Protein AF-A0A9E5NHU2-F1 (afdb_monomer)

Structure (mmCIF, N/CA/C/O backbone):
data_AF-A0A9E5NHU2-F1
#
_entry.id   AF-A0A9E5NHU2-F1
#
loop_
_atom_site.group_PDB
_atom_site.id
_atom_site.type_symbol
_atom_site.label_atom_id
_atom_site.label_alt_id
_atom_site.label_comp_id
_atom_site.label_asym_id
_atom_site.label_entity_id
_atom_site.label_seq_id
_atom_site.pdbx_PDB_ins_code
_atom_site.Cartn_x
_atom_site.Cartn_y
_atom_site.Cartn_z
_atom_site.occupancy
_atom_site.B_iso_or_equiv
_atom_site.auth_seq_id
_atom_site.auth_comp_id
_atom_site.auth_asym_id
_atom_site.auth_atom_id
_atom_site.pdbx_PDB_model_num
ATOM 1 N N . MET A 1 1 ? 4.341 -62.233 -25.786 1.00 51.06 1 MET A N 1
ATOM 2 C CA . MET A 1 1 ? 5.138 -60.987 -25.672 1.00 51.06 1 MET A CA 1
ATOM 3 C C . MET A 1 1 ? 4.245 -59.793 -25.986 1.00 51.06 1 MET A C 1
ATOM 5 O O . MET A 1 1 ? 3.373 -59.946 -26.827 1.00 51.06 1 MET A O 1
ATOM 9 N N . ARG A 1 2 ? 4.495 -58.642 -25.339 1.00 52.50 2 ARG A N 1
ATOM 10 C CA . ARG A 1 2 ? 3.767 -57.349 -25.404 1.00 52.50 2 ARG A CA 1
ATOM 11 C C . ARG A 1 2 ? 2.502 -57.239 -24.536 1.00 52.50 2 ARG A C 1
ATOM 13 O O . ARG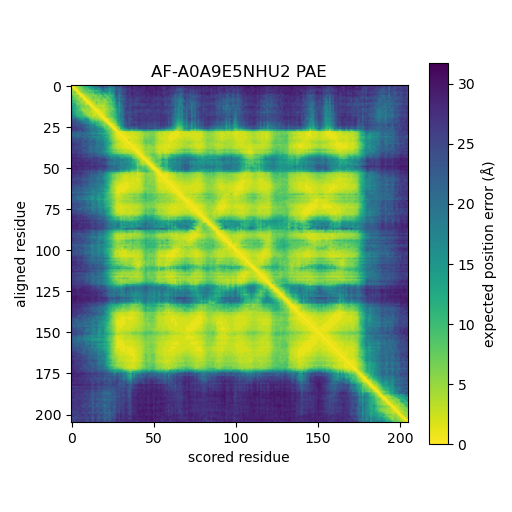 A 1 2 ? 1.388 -57.318 -25.035 1.00 52.50 2 ARG A O 1
ATOM 20 N N . ARG A 1 3 ? 2.673 -56.993 -23.228 1.00 54.38 3 ARG A N 1
ATOM 21 C CA . ARG A 1 3 ? 1.560 -56.588 -22.340 1.00 54.38 3 ARG A CA 1
ATOM 22 C C . ARG A 1 3 ? 1.915 -55.542 -21.269 1.00 54.38 3 ARG A C 1
ATOM 24 O O . ARG A 1 3 ? 1.219 -55.454 -20.270 1.00 54.38 3 ARG A O 1
ATOM 31 N N . ASN A 1 4 ? 2.954 -54.725 -21.483 1.00 53.88 4 ASN A N 1
ATOM 32 C CA . ASN A 1 4 ? 3.411 -53.736 -20.486 1.00 53.88 4 ASN A CA 1
ATOM 33 C C . ASN A 1 4 ? 3.460 -52.283 -21.009 1.00 53.88 4 ASN A C 1
ATOM 35 O O . ASN A 1 4 ? 4.135 -51.448 -20.419 1.00 53.88 4 ASN A O 1
ATOM 39 N N . TRP A 1 5 ? 2.766 -51.955 -22.104 1.00 56.38 5 TRP A N 1
ATOM 40 C CA . TRP A 1 5 ? 2.882 -50.631 -22.731 1.00 56.38 5 TRP A CA 1
ATOM 41 C C . TRP A 1 5 ? 2.148 -49.458 -22.031 1.00 56.38 5 TRP A C 1
ATOM 43 O O . TRP A 1 5 ? 2.678 -48.352 -22.086 1.00 56.38 5 TRP A O 1
ATOM 53 N N . PRO A 1 6 ? 1.019 -49.618 -21.304 1.00 55.47 6 PRO A N 1
ATOM 54 C CA . PRO A 1 6 ? 0.286 -48.443 -20.815 1.00 55.47 6 PRO A CA 1
ATOM 55 C C . PRO A 1 6 ? 0.886 -47.785 -19.559 1.00 55.47 6 PRO A C 1
ATOM 57 O O . PRO A 1 6 ? 0.470 -46.693 -19.192 1.00 55.47 6 PRO A O 1
ATOM 60 N N . ARG A 1 7 ? 1.875 -48.402 -18.893 1.00 53.31 7 ARG A N 1
ATOM 61 C CA . ARG A 1 7 ? 2.457 -47.846 -17.654 1.00 53.31 7 ARG A CA 1
ATOM 62 C C . ARG A 1 7 ? 3.484 -46.734 -17.891 1.00 53.31 7 ARG A C 1
ATOM 64 O O . ARG A 1 7 ? 3.650 -45.887 -17.025 1.00 53.31 7 ARG A O 1
ATOM 71 N N . GLY A 1 8 ? 4.137 -46.707 -19.055 1.00 53.03 8 GLY A N 1
ATOM 72 C CA . GLY A 1 8 ? 5.120 -45.664 -19.379 1.00 53.03 8 GLY A CA 1
ATOM 73 C C . GLY A 1 8 ? 4.492 -44.317 -19.748 1.00 53.03 8 GLY A C 1
ATOM 74 O O . GLY A 1 8 ? 5.118 -43.281 -19.563 1.00 53.03 8 GLY A O 1
ATOM 75 N N . LEU A 1 9 ? 3.247 -44.324 -20.233 1.00 54.62 9 LEU A N 1
ATOM 76 C CA . LEU A 1 9 ? 2.587 -43.124 -20.752 1.00 54.62 9 LEU A CA 1
ATOM 77 C C . LEU A 1 9 ? 2.005 -42.241 -19.634 1.00 54.62 9 LEU A C 1
ATOM 79 O O . LEU A 1 9 ? 2.010 -41.024 -19.755 1.00 54.62 9 LEU A O 1
ATOM 83 N N . LEU A 1 10 ? 1.590 -42.839 -18.511 1.00 54.06 10 LEU A N 1
ATOM 84 C CA . LEU A 1 10 ? 1.087 -42.098 -17.345 1.00 54.06 10 LEU A CA 1
ATOM 85 C C . LEU A 1 10 ? 2.203 -41.366 -16.578 1.00 54.06 10 LEU A C 1
ATOM 87 O O . LEU A 1 10 ? 1.994 -40.245 -16.128 1.00 54.06 10 LEU A O 1
ATOM 91 N N . LEU A 1 11 ? 3.404 -41.951 -16.490 1.00 55.88 11 LEU A N 1
ATOM 92 C CA . LEU A 1 11 ? 4.554 -41.314 -15.831 1.00 55.88 11 LEU A CA 1
ATOM 93 C C . LEU A 1 11 ? 5.072 -40.088 -16.603 1.00 55.88 11 LEU A C 1
ATOM 95 O O . LEU A 1 11 ? 5.480 -39.108 -15.986 1.00 55.88 11 LEU A O 1
ATOM 99 N N . GLY A 1 12 ? 5.011 -40.111 -17.940 1.00 56.38 12 GLY A N 1
ATOM 100 C CA . GLY A 1 12 ? 5.423 -38.972 -18.769 1.00 56.38 12 GLY A CA 1
ATOM 101 C C . GLY A 1 12 ? 4.505 -37.752 -18.631 1.00 56.38 12 GLY A C 1
ATOM 102 O O . GLY A 1 12 ? 4.987 -36.623 -18.611 1.00 56.38 12 GLY A O 1
ATOM 103 N N . VAL A 1 13 ? 3.194 -37.967 -18.477 1.00 57.81 13 VAL A N 1
ATOM 104 C CA . VAL A 1 13 ? 2.207 -36.878 -18.362 1.00 57.81 13 VAL A CA 1
ATOM 105 C C . VAL A 1 13 ? 2.268 -36.196 -16.991 1.00 57.81 13 VAL A C 1
ATOM 107 O O . VAL A 1 13 ? 2.196 -34.973 -16.928 1.00 57.81 13 VAL A O 1
ATOM 110 N N . SER A 1 14 ? 2.488 -36.936 -15.896 1.00 56.19 14 SER A N 1
ATOM 111 C CA . SER A 1 14 ? 2.660 -36.325 -14.565 1.00 56.19 14 SER A CA 1
ATOM 112 C C . SER A 1 14 ? 3.930 -35.479 -14.453 1.00 56.19 14 SER A C 1
ATOM 114 O O . SER A 1 14 ? 3.913 -34.444 -13.795 1.00 56.19 14 SER A O 1
ATOM 116 N N . MET A 1 15 ? 5.019 -35.876 -15.118 1.00 56.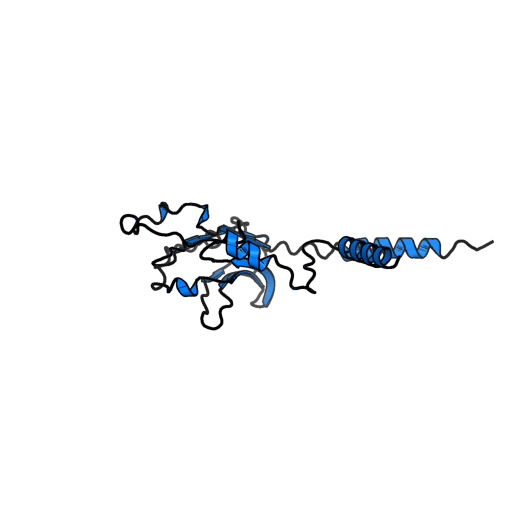28 15 MET A N 1
ATOM 117 C CA . MET A 1 15 ? 6.265 -35.105 -15.114 1.00 56.28 15 MET A CA 1
ATOM 118 C C . MET A 1 15 ? 6.172 -33.859 -16.008 1.00 56.28 15 MET A C 1
ATOM 120 O O . MET A 1 15 ? 6.667 -32.804 -15.626 1.00 56.28 15 MET A O 1
ATOM 124 N N . ALA A 1 16 ? 5.474 -33.944 -17.146 1.00 56.66 16 ALA A N 1
ATOM 125 C CA . ALA A 1 16 ? 5.183 -32.780 -17.982 1.00 56.66 16 ALA A CA 1
ATOM 126 C C . ALA A 1 16 ? 4.256 -31.775 -17.278 1.00 56.66 16 ALA A C 1
ATOM 128 O O . ALA A 1 16 ? 4.502 -30.583 -17.381 1.00 56.66 16 ALA A O 1
ATOM 129 N N . LEU A 1 17 ? 3.261 -32.239 -16.508 1.00 55.69 17 LEU A N 1
ATOM 130 C CA . LEU A 1 17 ? 2.380 -31.372 -15.714 1.00 55.69 17 LEU A CA 1
ATOM 131 C C . LEU A 1 17 ? 3.084 -30.730 -14.509 1.00 55.69 17 LEU A C 1
ATOM 133 O O . LEU A 1 17 ? 2.763 -29.600 -14.163 1.00 55.69 17 LEU A O 1
ATOM 137 N N . LEU A 1 18 ? 4.057 -31.407 -13.890 1.00 54.78 18 LEU A N 1
ATOM 138 C CA . LEU A 1 18 ? 4.911 -30.803 -12.856 1.00 54.78 18 LEU A CA 1
ATOM 139 C C . LEU A 1 18 ? 5.867 -29.754 -13.441 1.00 54.78 18 LEU A C 1
ATOM 141 O O . LEU A 1 18 ? 6.108 -28.733 -12.809 1.00 54.78 18 LEU A O 1
ATOM 145 N N . LEU A 1 19 ? 6.372 -29.978 -14.657 1.00 53.97 19 LEU A N 1
ATOM 146 C CA . LEU A 1 19 ? 7.229 -29.016 -15.353 1.00 53.97 19 LEU A CA 1
ATOM 147 C C . LEU A 1 19 ? 6.438 -27.840 -15.948 1.00 53.97 19 LEU A C 1
ATOM 149 O O . LEU A 1 19 ? 6.946 -26.728 -15.950 1.00 53.97 19 LEU A O 1
ATOM 153 N N . SER A 1 20 ? 5.200 -28.047 -16.408 1.00 52.16 20 SER A N 1
ATOM 154 C CA . SER A 1 20 ? 4.340 -26.970 -16.922 1.00 52.16 20 SER A CA 1
ATOM 155 C C . SER A 1 20 ? 3.564 -26.241 -15.821 1.00 52.16 20 SER A C 1
ATOM 157 O O . SER A 1 20 ? 3.204 -25.085 -15.998 1.00 52.16 20 SER A O 1
ATOM 159 N N . GLY A 1 21 ? 3.305 -26.897 -14.686 1.00 46.53 21 GLY A N 1
ATOM 160 C CA . GLY A 1 21 ? 2.674 -26.301 -13.503 1.00 46.53 21 GLY A CA 1
ATOM 161 C C . GLY A 1 21 ? 3.643 -25.530 -12.602 1.00 46.53 21 GLY A C 1
ATOM 162 O O . GLY A 1 21 ? 3.195 -24.825 -11.706 1.00 46.53 21 GLY A O 1
ATOM 163 N N . GLY A 1 22 ? 4.955 -25.643 -12.839 1.00 45.41 22 GLY A N 1
ATOM 164 C CA . GLY A 1 22 ? 5.995 -24.874 -12.148 1.00 45.41 22 GLY A CA 1
ATOM 165 C C . GLY A 1 22 ? 6.332 -23.525 -12.793 1.00 45.41 22 GLY A C 1
ATOM 166 O O . GLY A 1 22 ? 7.166 -22.806 -12.261 1.00 45.41 22 GLY A O 1
ATOM 167 N N . VAL A 1 23 ? 5.702 -23.169 -13.919 1.00 47.19 23 VAL A N 1
ATOM 168 C CA . VAL A 1 23 ? 5.960 -21.902 -14.642 1.00 47.19 23 VAL A CA 1
ATOM 169 C C . VAL A 1 23 ? 4.994 -20.783 -14.213 1.00 47.19 23 VAL A C 1
ATOM 171 O O . VAL A 1 23 ? 4.966 -19.720 -14.813 1.00 47.19 23 VAL A O 1
ATOM 174 N N . ALA A 1 24 ? 4.207 -20.992 -13.153 1.00 47.38 24 ALA A N 1
ATOM 175 C CA . ALA A 1 24 ? 3.360 -19.956 -12.552 1.00 47.38 24 ALA A CA 1
ATOM 176 C C . ALA A 1 24 ? 4.080 -19.137 -11.452 1.00 47.38 24 ALA A C 1
ATOM 178 O O . ALA A 1 24 ? 3.425 -18.426 -10.702 1.00 47.38 24 ALA A O 1
ATOM 179 N N . LEU A 1 25 ? 5.407 -19.260 -11.316 1.00 47.09 25 LEU A N 1
ATOM 180 C CA . LEU A 1 25 ? 6.202 -18.678 -10.223 1.00 47.09 25 LEU A CA 1
ATOM 181 C C . LEU A 1 25 ? 7.351 -17.809 -10.748 1.00 47.09 25 LEU A C 1
ATOM 183 O O . LEU A 1 25 ? 8.517 -18.114 -10.515 1.00 47.09 25 LEU A O 1
ATOM 187 N N . ALA A 1 26 ? 7.021 -16.758 -11.489 1.00 51.47 26 ALA A N 1
ATOM 188 C CA . ALA A 1 26 ? 7.941 -15.638 -11.696 1.00 51.47 26 ALA A CA 1
ATOM 189 C C . ALA A 1 26 ? 7.164 -14.340 -11.966 1.00 51.47 26 ALA A C 1
ATOM 191 O O . ALA A 1 26 ? 7.515 -13.570 -12.851 1.00 51.47 26 ALA A O 1
ATOM 192 N N . GLN A 1 27 ? 6.052 -14.123 -11.257 1.00 58.62 27 GLN A N 1
ATOM 193 C CA . GLN A 1 27 ? 5.690 -12.742 -10.953 1.00 58.62 27 GLN A CA 1
ATOM 194 C C . GLN A 1 27 ? 6.559 -12.388 -9.755 1.00 58.62 27 GLN A C 1
ATOM 196 O O . GLN A 1 27 ? 6.251 -12.784 -8.633 1.00 58.62 27 GLN A O 1
ATOM 201 N N . ASP A 1 28 ? 7.717 -11.793 -10.042 1.00 83.56 28 ASP A N 1
ATOM 202 C CA . ASP A 1 28 ? 8.589 -11.263 -8.998 1.00 83.56 28 ASP A CA 1
ATOM 203 C C . ASP A 1 28 ? 7.890 -10.091 -8.298 1.00 83.56 28 ASP A C 1
ATOM 205 O O . ASP A 1 28 ? 8.075 -9.930 -7.099 1.00 83.56 28 ASP A O 1
ATOM 209 N N . LEU A 1 29 ? 6.997 -9.379 -9.000 1.00 91.12 29 LEU A N 1
ATOM 210 C CA . LEU A 1 29 ? 6.225 -8.273 -8.450 1.00 91.12 29 LEU A CA 1
ATOM 211 C C . LEU A 1 29 ? 5.329 -8.714 -7.283 1.00 91.12 29 LEU A C 1
ATOM 213 O O . LEU A 1 29 ? 4.531 -9.648 -7.409 1.00 91.12 29 LEU A O 1
ATOM 217 N N . PHE A 1 30 ? 5.420 -8.008 -6.160 1.00 93.12 30 PHE A N 1
ATOM 218 C CA . PHE A 1 30 ? 4.588 -8.243 -4.986 1.00 93.12 30 PHE A CA 1
ATOM 219 C C . PHE A 1 30 ? 4.189 -6.944 -4.281 1.00 93.12 30 PHE A C 1
ATOM 221 O O . PHE A 1 30 ? 4.901 -5.946 -4.326 1.00 93.12 30 PHE A O 1
ATOM 228 N N . ALA A 1 31 ? 3.076 -7.024 -3.552 1.00 92.69 31 ALA A N 1
ATOM 229 C CA . ALA A 1 31 ? 2.650 -6.067 -2.540 1.00 92.69 31 ALA A CA 1
ATOM 230 C C . ALA A 1 31 ? 2.405 -6.824 -1.229 1.00 92.69 31 ALA A C 1
ATOM 232 O O . ALA A 1 31 ? 1.897 -7.952 -1.237 1.00 92.69 31 ALA A O 1
ATOM 233 N N . ARG A 1 32 ? 2.802 -6.243 -0.099 1.00 94.94 32 ARG A N 1
ATOM 234 C CA . ARG A 1 32 ? 2.608 -6.808 1.241 1.00 94.94 32 ARG A CA 1
ATOM 235 C C . ARG A 1 32 ? 2.251 -5.711 2.222 1.00 94.94 32 ARG A C 1
ATOM 237 O O . ARG A 1 32 ? 2.601 -4.560 2.015 1.00 94.94 32 ARG A O 1
ATOM 244 N N . VAL A 1 33 ? 1.604 -6.124 3.298 1.00 94.00 33 VAL A N 1
ATOM 245 C CA . VAL A 1 33 ? 1.321 -5.319 4.480 1.00 94.00 33 VAL A CA 1
ATOM 246 C C . VAL A 1 33 ? 1.748 -6.138 5.694 1.00 94.00 33 VAL A C 1
ATOM 248 O O . VAL A 1 33 ? 1.652 -7.372 5.676 1.00 94.00 33 VAL A O 1
ATOM 251 N N . ASP A 1 34 ? 2.282 -5.484 6.716 1.00 92.75 34 ASP A N 1
ATOM 252 C CA . ASP A 1 34 ? 2.767 -6.128 7.935 1.00 92.75 34 ASP A CA 1
ATOM 253 C C . ASP A 1 34 ? 1.634 -6.751 8.766 1.00 92.75 34 ASP A C 1
ATOM 255 O O . ASP A 1 34 ? 1.826 -7.807 9.380 1.00 92.75 34 ASP A O 1
ATOM 259 N N . GLN A 1 35 ? 0.444 -6.142 8.739 1.00 91.25 35 GLN A N 1
ATOM 260 C CA . GLN A 1 35 ? -0.733 -6.589 9.481 1.00 91.25 35 GLN A CA 1
ATOM 261 C C . GLN A 1 35 ? -2.009 -6.540 8.623 1.00 91.25 35 GLN A C 1
ATOM 263 O O . GLN A 1 35 ? -2.144 -5.704 7.736 1.00 91.25 35 GLN A O 1
ATOM 268 N N . PRO A 1 36 ? -2.976 -7.444 8.856 1.00 92.00 36 PRO A N 1
ATOM 269 C CA . PRO A 1 36 ? -4.205 -7.480 8.067 1.00 92.00 36 PRO A CA 1
ATOM 270 C C . PRO A 1 36 ? -5.229 -6.414 8.482 1.00 92.00 36 PRO A C 1
ATOM 272 O O . PRO A 1 36 ? -6.173 -6.173 7.735 1.00 92.00 36 PRO A O 1
ATOM 275 N N . CYS A 1 37 ? -5.084 -5.820 9.669 1.00 92.75 37 CYS A N 1
ATOM 276 C CA . CYS A 1 37 ? -6.002 -4.830 10.217 1.00 92.75 37 CYS A CA 1
ATOM 277 C C . CYS A 1 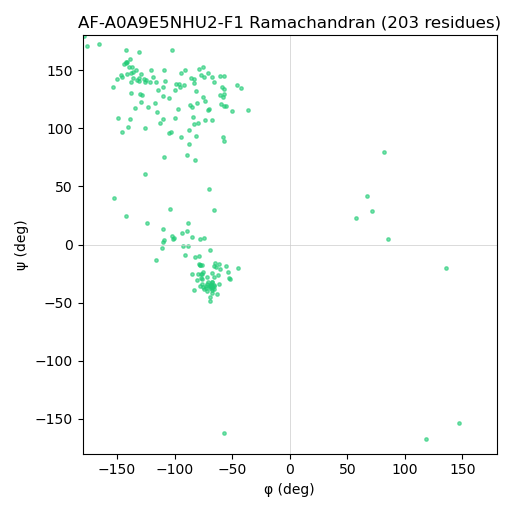37 ? -5.237 -3.791 11.034 1.00 92.75 37 CYS A C 1
ATOM 279 O O . CYS A 1 37 ? -4.288 -4.153 11.728 1.00 92.75 37 CYS A O 1
ATOM 281 N N . PHE A 1 38 ? -5.690 -2.542 10.969 1.00 90.94 38 PHE A N 1
ATOM 282 C CA . PHE A 1 38 ? -5.158 -1.416 11.720 1.00 90.94 38 PHE A CA 1
ATOM 283 C C . PHE A 1 38 ? -6.283 -0.647 12.398 1.00 90.94 38 PHE A C 1
ATOM 285 O O . PHE A 1 38 ? -7.351 -0.421 11.822 1.00 90.94 38 PHE A O 1
ATOM 292 N N . GLU A 1 39 ? -6.010 -0.218 13.620 1.00 90.31 39 GLU A N 1
ATOM 293 C CA . GLU A 1 39 ? -6.848 0.732 14.339 1.00 90.31 39 GLU A CA 1
ATOM 294 C C . GLU A 1 39 ? -6.342 2.143 14.043 1.00 90.31 39 GLU A C 1
ATOM 296 O O . GLU A 1 39 ? -5.155 2.353 13.773 1.00 90.31 39 GLU A O 1
ATOM 301 N N . CYS A 1 40 ? -7.232 3.131 14.063 1.00 83.69 40 CYS A N 1
ATOM 302 C CA . CYS A 1 40 ? -6.779 4.513 13.993 1.00 83.69 40 CYS A CA 1
ATOM 303 C C . CYS A 1 40 ? -6.096 4.894 15.315 1.00 83.69 40 CYS A C 1
ATOM 305 O O . CYS A 1 40 ? -6.474 4.430 16.392 1.00 83.69 40 CYS A O 1
ATOM 307 N N . TRP A 1 41 ? -5.094 5.771 15.257 1.00 84.06 41 TRP A N 1
ATOM 308 C CA . TRP A 1 41 ? -4.438 6.243 16.472 1.00 84.06 41 TRP A CA 1
ATOM 309 C C . TRP A 1 41 ? -5.178 7.443 17.076 1.00 84.06 41 TRP A C 1
ATOM 311 O O . TRP A 1 41 ? -5.295 8.505 16.450 1.00 84.06 41 TRP A O 1
ATOM 321 N N . GLU A 1 42 ? -5.658 7.306 18.314 1.00 82.31 42 GLU A N 1
ATOM 322 C CA . GLU A 1 42 ? -6.227 8.422 19.073 1.00 82.31 42 GLU A CA 1
ATOM 323 C C . GLU A 1 42 ? -5.119 9.371 19.551 1.00 82.31 42 GLU A C 1
ATOM 325 O O . GLU A 1 42 ? -4.352 9.088 20.474 1.00 82.31 42 GLU A O 1
ATOM 330 N N . VAL A 1 43 ? -5.043 10.546 18.927 1.00 74.25 43 VAL A N 1
ATOM 331 C CA . VAL A 1 43 ? -4.051 11.564 19.279 1.00 74.25 43 VAL A CA 1
ATOM 332 C C . VAL A 1 43 ? -4.556 12.403 20.444 1.00 74.25 43 VAL A C 1
ATOM 334 O O . VAL A 1 43 ? -5.531 13.147 20.306 1.00 74.25 43 VAL A O 1
ATOM 337 N N . GLU A 1 44 ? -3.845 12.391 21.575 1.00 71.38 44 GLU A N 1
ATOM 338 C CA . GLU A 1 44 ? -4.095 13.388 22.614 1.00 71.38 44 GLU A CA 1
ATOM 339 C C . GLU A 1 44 ? -3.915 14.804 22.025 1.00 71.38 44 GLU A C 1
ATOM 341 O O . GLU A 1 44 ? -2.898 15.094 21.391 1.00 71.38 44 GLU A O 1
ATOM 346 N N . PRO A 1 45 ? -4.833 15.757 22.272 1.00 64.31 45 PRO A N 1
ATOM 347 C CA . PRO A 1 45 ? -4.748 17.100 21.690 1.00 64.31 45 PRO A CA 1
ATOM 348 C C . PRO A 1 45 ? -3.414 17.827 21.940 1.00 64.31 45 PRO A C 1
ATOM 350 O O . PRO A 1 45 ? -3.047 18.731 21.190 1.00 64.31 45 PRO A O 1
ATOM 353 N N . ALA A 1 46 ? -2.683 17.442 22.992 1.00 59.31 46 ALA A N 1
ATOM 354 C CA . ALA A 1 46 ? -1.382 17.996 23.350 1.00 59.31 46 ALA A CA 1
ATOM 355 C C . ALA A 1 46 ? -0.202 17.466 22.504 1.00 59.31 46 ALA A C 1
ATOM 357 O O . ALA A 1 46 ? 0.850 18.105 22.499 1.00 59.31 46 ALA A O 1
ATOM 358 N N . THR A 1 47 ? -0.350 16.343 21.790 1.00 60.84 47 THR A N 1
ATOM 359 C CA . THR A 1 47 ? 0.713 15.687 20.998 1.00 60.84 47 THR A CA 1
ATOM 360 C C . THR A 1 47 ? 0.500 15.776 19.484 1.00 60.84 47 THR A C 1
ATOM 362 O O . THR A 1 47 ? 1.351 15.322 18.726 1.00 60.84 47 THR A O 1
ATOM 365 N N . ARG A 1 48 ? -0.565 16.452 19.026 1.00 57.41 48 ARG A N 1
ATOM 366 C CA . ARG A 1 48 ? -0.974 16.571 17.609 1.00 57.41 48 ARG A CA 1
ATOM 367 C C . ARG A 1 48 ? 0.097 17.112 16.648 1.00 57.41 48 ARG A C 1
ATOM 369 O O . ARG A 1 48 ? -0.007 16.911 15.447 1.00 57.41 48 ARG A O 1
ATOM 376 N N . SER A 1 49 ? 1.140 17.776 17.147 1.00 57.25 49 SER A N 1
ATOM 377 C CA . SER A 1 49 ? 2.257 18.271 16.328 1.00 57.25 49 SER A CA 1
ATOM 378 C C . SER A 1 49 ? 3.446 17.306 16.214 1.00 57.25 49 SER A C 1
ATOM 380 O O . SER A 1 49 ? 4.442 17.657 15.586 1.00 57.25 49 SER A O 1
ATOM 382 N N . ALA A 1 50 ? 3.403 16.140 16.861 1.00 58.75 50 ALA A N 1
ATOM 383 C CA . ALA A 1 50 ? 4.494 15.171 16.873 1.00 58.75 50 ALA A CA 1
ATOM 384 C C . ALA A 1 50 ? 4.116 13.930 16.053 1.00 58.75 50 ALA A C 1
ATOM 386 O O . ALA A 1 50 ? 3.837 12.879 16.617 1.00 58.75 50 ALA A O 1
ATOM 387 N N . ALA A 1 51 ? 4.148 14.048 14.721 1.00 54.69 51 ALA A N 1
ATOM 388 C CA . ALA A 1 51 ? 3.998 12.908 13.807 1.00 54.69 51 ALA A CA 1
ATOM 389 C C . ALA A 1 51 ? 4.968 11.752 14.143 1.00 54.69 51 ALA A C 1
ATOM 391 O O . ALA A 1 51 ? 4.628 10.587 14.013 1.00 54.69 51 ALA A O 1
ATOM 392 N N . ASN A 1 52 ? 6.137 12.069 14.711 1.00 59.62 52 ASN A N 1
ATOM 393 C CA . ASN A 1 52 ? 7.149 11.090 15.127 1.00 59.62 52 ASN A CA 1
ATOM 394 C C . ASN A 1 52 ? 6.803 10.298 16.409 1.00 59.62 52 ASN A C 1
ATOM 396 O O . ASN A 1 52 ? 7.679 9.626 16.948 1.00 59.62 52 ASN A O 1
ATOM 400 N N . ALA A 1 53 ? 5.605 10.458 16.981 1.00 69.19 53 ALA A N 1
ATOM 401 C CA . ALA A 1 53 ? 5.222 9.829 18.250 1.00 69.19 53 ALA A CA 1
ATOM 402 C C . ALA A 1 53 ? 4.189 8.701 18.100 1.00 69.19 53 ALA A C 1
ATOM 404 O O . ALA A 1 53 ? 3.733 8.171 19.113 1.00 69.19 53 ALA A O 1
ATOM 405 N N . VAL A 1 54 ? 3.813 8.362 16.868 1.00 76.75 54 VAL A N 1
ATOM 406 C CA . VAL A 1 54 ? 2.818 7.327 16.584 1.00 76.75 54 VAL A CA 1
ATOM 407 C C . VAL A 1 54 ? 3.473 5.967 16.812 1.00 76.75 54 VAL A C 1
ATOM 409 O O . VAL A 1 54 ? 4.552 5.736 16.268 1.00 76.75 54 VAL A O 1
ATOM 412 N N . PRO A 1 55 ? 2.891 5.077 17.630 1.00 84.69 55 PRO A N 1
ATOM 413 C CA . PRO A 1 55 ? 3.420 3.728 17.776 1.00 84.69 55 PRO A CA 1
ATOM 414 C C . PRO A 1 55 ? 3.290 2.937 16.467 1.00 84.69 55 PRO A C 1
ATOM 416 O O . PRO A 1 55 ? 2.248 3.003 15.819 1.00 84.69 55 PRO A O 1
ATOM 419 N N . ASP A 1 56 ? 4.313 2.147 16.132 1.00 84.81 56 ASP A N 1
ATOM 420 C CA . ASP A 1 56 ? 4.395 1.364 14.886 1.00 84.81 56 ASP A CA 1
ATOM 421 C C . ASP A 1 56 ? 3.160 0.473 14.634 1.00 84.81 56 ASP A C 1
ATOM 423 O O . ASP A 1 56 ? 2.794 0.221 13.495 1.00 84.81 56 ASP A O 1
ATOM 427 N N . GLU A 1 57 ? 2.472 0.018 15.687 1.00 85.12 57 GLU A N 1
ATOM 428 C CA . GLU A 1 57 ? 1.272 -0.828 15.580 1.00 85.12 57 GLU A CA 1
ATOM 429 C C . GLU A 1 57 ? 0.059 -0.136 14.924 1.00 85.12 57 GLU A C 1
ATOM 431 O O . GLU A 1 57 ? -0.830 -0.827 14.434 1.00 85.12 57 GLU A O 1
ATOM 436 N N . TYR A 1 58 ? 0.041 1.201 14.865 1.00 86.38 58 TYR A N 1
ATOM 437 C CA . TYR A 1 58 ? -1.008 1.993 14.199 1.00 86.38 58 TYR A CA 1
ATOM 438 C C . TYR A 1 58 ? -0.587 2.504 12.813 1.00 86.38 58 TYR A C 1
ATOM 440 O O . TYR A 1 58 ? -1.308 3.293 12.199 1.00 86.38 58 TYR A O 1
ATOM 448 N N . VAL A 1 59 ? 0.594 2.108 12.331 1.00 88.19 59 VAL A N 1
ATOM 449 C CA . VAL A 1 59 ? 1.160 2.563 11.059 1.00 88.19 59 VAL A CA 1
ATOM 450 C C . VAL A 1 59 ? 1.192 1.379 10.095 1.00 88.19 59 VAL A C 1
ATOM 452 O O . VAL A 1 59 ? 2.059 0.518 10.237 1.00 88.19 59 VAL A O 1
ATOM 455 N N . PRO A 1 60 ? 0.285 1.301 9.101 1.00 90.38 60 PRO A N 1
ATOM 456 C CA . PRO A 1 60 ? 0.415 0.314 8.043 1.00 90.38 60 PRO A CA 1
ATOM 457 C C . PRO A 1 60 ? 1.749 0.451 7.334 1.00 90.38 60 PRO A C 1
ATOM 459 O O . PRO A 1 60 ? 2.023 1.493 6.738 1.00 90.38 60 PRO A O 1
ATOM 462 N N . HIS A 1 61 ? 2.546 -0.614 7.381 1.00 92.38 61 HIS A N 1
ATOM 463 C CA . HIS A 1 61 ? 3.821 -0.694 6.691 1.00 92.38 61 HIS A CA 1
ATOM 464 C C . HIS A 1 61 ? 3.648 -1.567 5.448 1.00 92.38 61 HIS A C 1
ATOM 466 O O . HIS A 1 61 ? 3.661 -2.804 5.502 1.00 92.38 61 HIS A O 1
ATOM 472 N N . LEU A 1 62 ? 3.444 -0.908 4.311 1.00 92.94 62 LEU A N 1
ATOM 473 C CA . LEU A 1 62 ? 3.357 -1.558 3.015 1.00 92.94 62 LEU A CA 1
ATOM 474 C C . LEU A 1 62 ? 4.750 -1.794 2.453 1.00 92.94 62 LEU A C 1
ATOM 476 O O . LEU A 1 62 ? 5.642 -0.965 2.589 1.00 92.94 62 LEU A O 1
ATOM 480 N N . THR A 1 63 ? 4.932 -2.926 1.786 1.00 94.44 63 THR A N 1
ATOM 481 C CA . T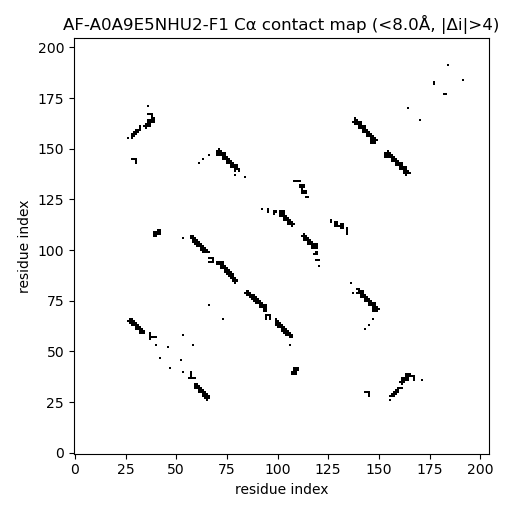HR A 1 63 ? 6.167 -3.246 1.075 1.00 94.44 63 THR A CA 1
ATOM 482 C C . THR A 1 63 ? 5.835 -3.668 -0.345 1.00 94.44 63 THR A C 1
ATOM 484 O O . THR A 1 63 ? 5.126 -4.662 -0.548 1.00 94.44 63 THR A O 1
ATOM 487 N N . TYR A 1 64 ? 6.401 -2.958 -1.314 1.00 93.00 64 TYR A N 1
ATOM 488 C CA . TYR A 1 64 ? 6.346 -3.307 -2.729 1.00 93.00 64 TYR A CA 1
ATOM 489 C C . TYR A 1 64 ? 7.722 -3.774 -3.190 1.00 93.00 64 TYR A C 1
ATOM 491 O O . TYR A 1 64 ? 8.747 -3.363 -2.647 1.00 93.00 64 TYR A O 1
ATOM 499 N N . GLY A 1 65 ? 7.769 -4.658 -4.178 1.00 93.25 65 GLY A N 1
ATOM 500 C CA . GLY A 1 65 ? 9.054 -5.110 -4.695 1.00 93.25 65 GLY A CA 1
ATOM 501 C C . GLY A 1 65 ? 8.946 -6.089 -5.840 1.00 93.25 65 GLY A C 1
ATOM 502 O O . GLY A 1 65 ? 7.850 -6.481 -6.242 1.00 93.25 65 GLY A O 1
ATOM 503 N N . GLY A 1 66 ? 10.112 -6.495 -6.333 1.00 91.38 66 GLY A N 1
ATOM 504 C CA . GLY A 1 66 ? 10.284 -7.455 -7.414 1.00 91.38 66 GLY A CA 1
ATOM 505 C C . GLY A 1 66 ? 9.881 -6.926 -8.787 1.00 91.38 66 GLY A C 1
ATOM 506 O O . GLY A 1 66 ? 9.477 -7.705 -9.653 1.00 91.38 66 GLY A O 1
ATOM 507 N N . TRP A 1 67 ? 9.989 -5.613 -8.993 1.00 88.88 67 TRP A N 1
ATOM 508 C CA . TRP A 1 67 ? 9.851 -5.032 -10.322 1.00 88.88 67 TRP A CA 1
ATOM 509 C C . TRP A 1 67 ? 11.100 -5.273 -11.173 1.00 88.88 67 TRP A C 1
ATOM 511 O O . TRP A 1 67 ? 12.230 -5.424 -10.698 1.00 88.88 67 TRP A O 1
ATOM 521 N N . ARG A 1 68 ? 10.908 -5.308 -12.485 1.00 87.50 68 ARG A N 1
ATOM 522 C CA . ARG A 1 68 ? 11.967 -5.538 -13.459 1.00 87.50 68 ARG A CA 1
ATOM 523 C C . ARG A 1 68 ? 12.721 -4.243 -13.720 1.00 87.50 68 ARG A C 1
ATOM 525 O O . ARG A 1 68 ? 12.135 -3.221 -14.039 1.00 87.50 68 ARG A O 1
ATOM 532 N N . GLY A 1 69 ? 14.049 -4.290 -13.681 1.00 85.81 69 GLY A N 1
ATOM 533 C CA . GLY A 1 69 ? 14.878 -3.112 -13.968 1.00 85.81 69 GLY A CA 1
ATOM 534 C C . GLY A 1 69 ? 14.867 -2.635 -15.426 1.00 85.81 69 GLY A C 1
ATOM 535 O O . GLY A 1 69 ? 15.518 -1.640 -15.732 1.00 85.81 69 GLY A O 1
ATOM 536 N N . ASP A 1 70 ? 14.203 -3.361 -16.330 1.00 90.06 70 ASP A N 1
ATOM 537 C CA . ASP A 1 70 ? 14.009 -2.984 -17.732 1.00 90.06 70 ASP A CA 1
ATOM 538 C C . ASP A 1 70 ? 12.624 -2.385 -18.016 1.00 90.06 70 ASP A C 1
ATOM 540 O O . ASP A 1 70 ? 12.319 -2.140 -19.182 1.00 90.06 70 ASP A O 1
ATOM 544 N N . ILE A 1 71 ? 11.803 -2.155 -16.984 1.00 91.06 71 ILE A N 1
ATOM 545 C CA . ILE A 1 71 ? 10.501 -1.504 -17.128 1.00 91.06 71 ILE A CA 1
ATOM 546 C C . ILE A 1 71 ? 10.646 0.015 -17.297 1.00 91.06 71 ILE A C 1
ATOM 548 O O . ILE A 1 71 ? 11.547 0.624 -16.718 1.00 91.06 71 ILE A O 1
ATOM 552 N N . ASP A 1 72 ? 9.753 0.625 -18.082 1.00 90.75 72 ASP A N 1
ATOM 553 C CA . ASP A 1 72 ? 9.721 2.079 -18.267 1.00 90.75 72 ASP A CA 1
ATOM 554 C C . ASP A 1 72 ? 9.273 2.796 -16.984 1.00 90.75 72 ASP A C 1
ATOM 556 O O . ASP A 1 72 ? 9.872 3.799 -16.590 1.00 90.75 72 ASP A O 1
ATOM 560 N N . GLU A 1 73 ? 8.218 2.290 -16.341 1.00 92.88 73 GLU A N 1
ATOM 561 C CA . GLU A 1 73 ? 7.561 2.946 -15.212 1.00 92.88 73 GLU A CA 1
ATOM 562 C C . GLU A 1 73 ? 6.948 1.917 -14.249 1.00 92.88 73 GLU A C 1
ATOM 564 O O . GLU A 1 73 ? 6.418 0.880 -14.657 1.00 92.88 73 GLU A O 1
ATOM 569 N N . VAL A 1 74 ? 7.027 2.211 -12.954 1.00 91.75 74 VAL A N 1
ATOM 570 C CA . VAL A 1 74 ? 6.313 1.519 -11.881 1.00 91.75 74 VAL A CA 1
ATOM 571 C C . VAL A 1 74 ? 5.345 2.523 -11.283 1.00 91.75 74 VAL A C 1
ATOM 573 O O . VAL A 1 74 ? 5.720 3.664 -11.018 1.00 91.75 74 VAL A O 1
ATOM 576 N N . CYS A 1 75 ? 4.102 2.101 -11.095 1.00 91.25 75 CYS A N 1
ATOM 577 C CA . CYS A 1 75 ? 3.118 2.874 -10.360 1.00 91.25 75 CYS A CA 1
ATOM 578 C C . CYS A 1 75 ? 2.660 2.093 -9.147 1.00 91.25 75 CYS A C 1
ATOM 580 O O . CYS A 1 75 ? 2.437 0.885 -9.231 1.00 91.25 75 CYS A O 1
ATOM 582 N N . GLU A 1 76 ? 2.402 2.803 -8.070 1.00 90.62 76 GLU A N 1
ATOM 583 C CA . GLU A 1 76 ? 1.783 2.253 -6.879 1.00 90.62 76 GLU A CA 1
ATOM 584 C C . GLU A 1 76 ? 0.632 3.130 -6.431 1.00 90.62 76 GLU A C 1
ATOM 586 O O . GLU A 1 76 ? 0.433 4.261 -6.892 1.00 90.62 76 GLU A O 1
ATOM 591 N N . GLY A 1 77 ? -0.171 2.568 -5.546 1.00 88.31 77 GLY A N 1
ATOM 592 C CA . GLY A 1 77 ? -1.235 3.325 -4.952 1.00 88.31 77 GLY A CA 1
ATOM 593 C C . GLY A 1 77 ? -1.995 2.568 -3.898 1.00 88.31 77 GLY A C 1
ATOM 594 O O . GLY A 1 77 ? -1.837 1.365 -3.692 1.00 88.31 77 GLY A O 1
ATOM 595 N N . VAL A 1 78 ? -2.849 3.321 -3.224 1.00 87.19 78 VAL A N 1
ATOM 596 C CA . VAL A 1 78 ? -3.718 2.816 -2.173 1.00 87.19 78 VAL A CA 1
ATOM 597 C C . VAL A 1 78 ? -5.090 3.439 -2.348 1.00 87.19 78 VAL A C 1
ATOM 599 O O . VAL A 1 78 ? -5.204 4.658 -2.497 1.00 87.19 78 VAL A O 1
ATOM 602 N N . HIS A 1 79 ? -6.124 2.601 -2.339 1.00 86.06 79 HIS A N 1
ATOM 603 C CA . HIS A 1 79 ? -7.507 3.044 -2.434 1.00 86.06 79 HIS A CA 1
ATOM 604 C C . HIS A 1 79 ? -8.436 2.266 -1.502 1.00 86.06 79 HIS A C 1
ATOM 606 O O . HIS A 1 79 ? -8.215 1.095 -1.194 1.00 86.06 79 HIS A O 1
ATOM 612 N N . SER A 1 80 ? -9.527 2.911 -1.092 1.00 82.00 80 SER A N 1
ATOM 613 C CA . SER A 1 80 ? -10.674 2.224 -0.499 1.00 82.00 80 SER A CA 1
ATOM 614 C C . SER A 1 80 ? -11.674 1.877 -1.612 1.00 82.00 80 SER A C 1
ATOM 616 O O . SER A 1 80 ? -11.912 2.703 -2.492 1.00 82.00 80 SER A O 1
ATOM 618 N N . PRO A 1 81 ? -12.280 0.677 -1.637 1.00 66.12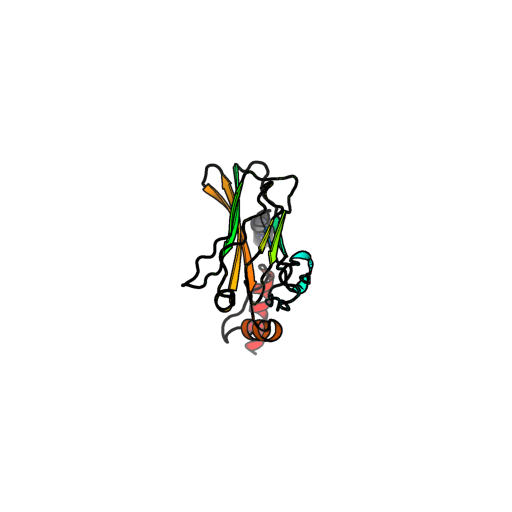 81 PRO A N 1
ATOM 619 C CA . PRO A 1 81 ? -13.349 0.338 -2.568 1.00 66.12 81 PRO A CA 1
ATOM 620 C C . PRO A 1 81 ? -14.709 0.924 -2.140 1.00 66.12 81 PRO A C 1
ATOM 622 O O . PRO A 1 81 ? -15.727 0.618 -2.767 1.00 66.12 81 PRO A O 1
ATOM 625 N N . ALA A 1 82 ? -14.763 1.728 -1.068 1.00 68.69 82 ALA A N 1
ATOM 626 C CA . ALA A 1 82 ? -15.992 2.360 -0.612 1.00 68.69 82 ALA A CA 1
ATOM 627 C C . ALA A 1 82 ? -16.603 3.229 -1.738 1.00 68.69 82 ALA A C 1
ATOM 629 O O . ALA A 1 82 ? -15.932 4.102 -2.286 1.00 68.69 82 ALA A O 1
ATOM 630 N N . PRO A 1 83 ? -17.888 3.030 -2.093 1.00 58.03 83 PRO A N 1
ATOM 631 C CA . PRO A 1 83 ? -18.500 3.602 -3.300 1.00 58.03 83 PRO A CA 1
ATOM 632 C C . PRO A 1 83 ? -18.595 5.135 -3.306 1.00 58.03 83 PRO A C 1
ATOM 634 O O . PRO A 1 83 ? -18.795 5.727 -4.364 1.00 58.03 83 PRO A O 1
ATOM 637 N N . ASP A 1 84 ? -18.442 5.767 -2.143 1.00 60.22 84 ASP A N 1
ATOM 638 C CA . ASP A 1 84 ? -18.492 7.220 -1.976 1.00 60.22 84 ASP A CA 1
ATOM 639 C C . ASP A 1 84 ? -17.094 7.849 -1.828 1.00 60.22 84 ASP A C 1
ATOM 641 O O . ASP A 1 84 ? -16.987 9.040 -1.512 1.00 60.22 84 ASP A O 1
ATOM 645 N N . TYR A 1 85 ? -16.022 7.065 -2.015 1.00 57.00 85 TYR A N 1
ATOM 646 C CA . TYR A 1 85 ? -14.671 7.492 -1.673 1.00 57.00 85 TYR A CA 1
ATOM 647 C C . TYR A 1 85 ? -13.597 6.944 -2.623 1.00 57.00 85 TYR A C 1
ATOM 649 O O . TYR A 1 85 ? -13.077 5.848 -2.458 1.00 57.00 85 TYR A O 1
ATOM 657 N N . GLU A 1 86 ? -13.217 7.758 -3.606 1.00 56.56 86 GLU A N 1
ATOM 658 C CA . GLU A 1 86 ? -11.989 7.576 -4.384 1.00 56.56 86 GLU A CA 1
ATOM 659 C C . GLU A 1 86 ? -10.848 8.315 -3.671 1.00 56.56 86 GLU A C 1
ATOM 661 O O . GLU A 1 86 ? -10.474 9.425 -4.053 1.00 56.56 86 GLU A O 1
ATOM 666 N N . TYR A 1 87 ? -10.321 7.740 -2.589 1.00 58.22 87 TYR A N 1
ATOM 667 C CA . TYR A 1 87 ? -8.984 8.134 -2.156 1.00 58.22 87 TYR A CA 1
ATOM 668 C C . TYR A 1 87 ? -7.979 7.392 -3.020 1.00 58.22 87 TYR A C 1
ATOM 670 O O . TYR A 1 87 ? -7.994 6.166 -3.067 1.00 58.22 87 TYR A O 1
ATOM 678 N N . TRP A 1 88 ? -7.139 8.156 -3.706 1.00 63.47 88 TRP A N 1
ATOM 679 C CA . TRP A 1 88 ? -6.049 7.643 -4.513 1.00 63.47 88 TRP A CA 1
ATOM 680 C C . TRP A 1 88 ? -4.784 8.330 -4.038 1.00 63.47 88 TRP A C 1
ATOM 682 O O . TRP A 1 88 ? -4.512 9.472 -4.411 1.00 63.47 88 TRP A O 1
ATOM 692 N N . HIS A 1 89 ? -4.012 7.632 -3.215 1.00 71.06 89 HIS A N 1
ATOM 693 C CA . HIS A 1 89 ? -2.578 7.816 -3.332 1.00 71.06 89 HIS A CA 1
ATOM 694 C C . HIS A 1 89 ? -2.170 7.093 -4.615 1.00 71.06 89 HIS A C 1
ATOM 696 O O . HIS A 1 89 ? -2.532 5.930 -4.800 1.00 71.06 89 HIS A O 1
ATOM 702 N N . HIS A 1 90 ? -1.542 7.814 -5.534 1.00 82.44 90 HIS A N 1
ATOM 703 C CA . HIS A 1 90 ? -1.112 7.283 -6.815 1.00 82.44 90 HIS A CA 1
ATOM 704 C C . HIS A 1 90 ? 0.141 8.024 -7.242 1.00 82.44 90 HIS A C 1
ATOM 706 O O . HIS A 1 90 ? 0.057 9.194 -7.620 1.00 82.44 90 HIS A O 1
ATOM 712 N N . ASP A 1 91 ? 1.262 7.323 -7.200 1.00 85.31 91 ASP A N 1
ATOM 713 C CA . ASP A 1 91 ? 2.537 7.830 -7.671 1.00 85.31 91 ASP A CA 1
ATOM 714 C C . ASP A 1 91 ? 3.104 6.864 -8.711 1.00 85.31 91 ASP A C 1
ATOM 716 O O . ASP A 1 91 ? 2.934 5.644 -8.635 1.00 85.31 91 ASP A O 1
ATOM 720 N N . CYS A 1 92 ? 3.712 7.444 -9.741 1.00 88.69 92 CYS A N 1
ATOM 721 C CA . CYS A 1 92 ? 4.368 6.718 -10.814 1.00 88.69 92 CYS A CA 1
ATOM 722 C C . CYS A 1 92 ? 5.739 7.326 -11.071 1.00 88.69 92 CYS A C 1
ATOM 724 O O . CYS A 1 92 ? 5.911 8.550 -11.075 1.00 88.69 92 CYS A O 1
ATOM 726 N N . GLY A 1 93 ? 6.706 6.469 -11.356 1.00 89.38 93 GLY A N 1
ATOM 727 C CA . GLY A 1 93 ? 8.052 6.889 -11.691 1.00 89.38 93 GLY A CA 1
ATOM 728 C C . GLY A 1 93 ? 8.868 5.761 -12.304 1.00 89.38 93 GLY A C 1
ATOM 729 O O . GLY A 1 93 ? 8.420 4.615 -12.365 1.00 89.38 93 GLY A O 1
ATOM 730 N N . PRO A 1 94 ? 10.082 6.064 -12.789 1.00 88.12 94 PRO A N 1
ATOM 731 C CA . PRO A 1 94 ? 10.995 5.020 -13.227 1.00 88.12 94 PRO A CA 1
ATOM 732 C C . PRO A 1 94 ? 11.320 4.076 -12.053 1.00 88.12 94 PRO A C 1
ATOM 734 O O . PRO A 1 94 ? 11.440 4.549 -10.921 1.00 88.12 94 PRO A O 1
ATOM 737 N N . PRO A 1 95 ? 11.509 2.768 -12.303 1.00 83.31 95 PRO A N 1
ATOM 738 C CA . PRO A 1 95 ? 11.843 1.801 -11.259 1.00 83.31 95 PRO A CA 1
ATOM 739 C C . PRO A 1 95 ? 13.162 2.168 -10.568 1.00 83.31 95 PRO A C 1
ATOM 741 O O . PRO A 1 95 ? 14.225 2.176 -11.200 1.00 83.31 95 PRO A O 1
ATOM 744 N N . ASP A 1 96 ? 13.132 2.385 -9.256 1.00 84.56 96 ASP A N 1
ATOM 745 C CA . ASP A 1 96 ? 14.358 2.468 -8.469 1.00 84.56 96 ASP A CA 1
ATOM 746 C C . ASP A 1 96 ? 14.781 1.072 -8.003 1.00 84.56 96 ASP A C 1
ATOM 748 O O . ASP A 1 96 ? 14.465 0.607 -6.911 1.00 84.56 96 ASP A O 1
ATOM 752 N N . VAL A 1 97 ? 15.532 0.373 -8.854 1.00 81.62 97 VAL A N 1
ATOM 753 C CA . VAL A 1 97 ? 16.064 -0.964 -8.535 1.00 81.62 97 VAL A CA 1
ATOM 754 C C . VAL A 1 97 ? 17.013 -0.983 -7.331 1.00 81.62 97 VAL A C 1
ATOM 756 O O . VAL A 1 97 ? 17.314 -2.062 -6.823 1.00 81.62 97 VAL A O 1
ATOM 759 N N . ALA A 1 98 ? 17.541 0.165 -6.890 1.00 83.56 98 ALA A N 1
ATOM 760 C CA . ALA A 1 98 ? 18.362 0.224 -5.682 1.00 83.56 98 ALA A CA 1
ATOM 761 C C . ALA A 1 98 ? 17.507 0.173 -4.407 1.00 83.56 98 ALA A C 1
ATOM 763 O O . ALA A 1 98 ? 17.995 -0.300 -3.379 1.00 83.56 98 ALA A O 1
ATOM 764 N N . ASN A 1 99 ? 16.250 0.606 -4.507 1.00 80.81 99 ASN A N 1
ATOM 765 C CA . ASN A 1 99 ? 15.252 0.607 -3.447 1.00 80.81 99 ASN A CA 1
ATOM 766 C C . ASN A 1 99 ? 14.219 -0.521 -3.625 1.00 80.81 99 ASN A C 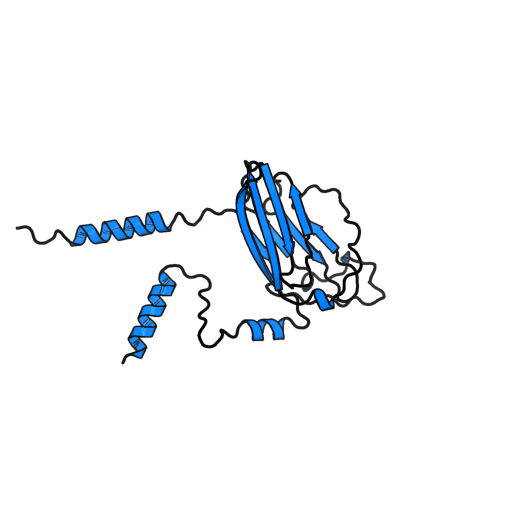1
ATOM 768 O O . ASN A 1 99 ? 13.085 -0.368 -3.205 1.00 80.81 99 ASN A O 1
ATOM 772 N N . ASP A 1 100 ? 14.590 -1.663 -4.222 1.00 84.56 100 ASP A N 1
ATOM 773 C CA . ASP A 1 100 ? 13.751 -2.874 -4.266 1.00 84.56 100 ASP A CA 1
ATOM 774 C C . ASP A 1 100 ? 14.154 -3.865 -3.143 1.00 84.56 100 ASP A C 1
ATOM 776 O O . ASP A 1 100 ? 15.284 -4.381 -3.159 1.00 84.56 100 ASP A O 1
ATOM 780 N N . PRO A 1 101 ? 13.277 -4.177 -2.166 1.00 90.50 101 PRO A N 1
ATOM 781 C CA . PRO A 1 101 ? 11.917 -3.661 -2.012 1.00 90.50 101 PRO A CA 1
ATOM 782 C C . PRO A 1 101 ? 11.870 -2.258 -1.404 1.00 90.50 101 PRO A C 1
ATOM 784 O O . PRO A 1 101 ? 12.708 -1.915 -0.565 1.00 90.50 101 PRO A O 1
ATOM 787 N N . CYS A 1 102 ? 10.837 -1.504 -1.770 1.00 8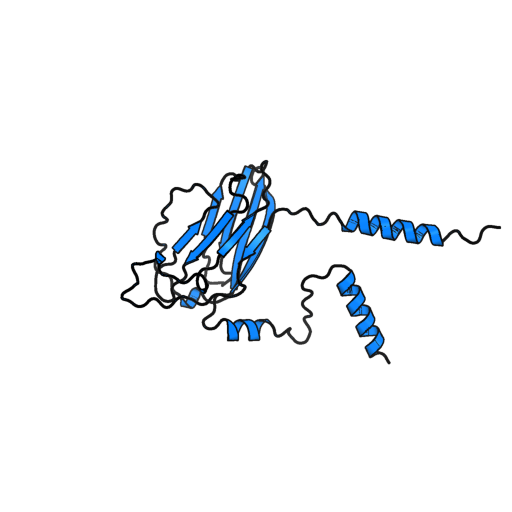9.44 102 CYS A N 1
ATOM 788 C CA . CYS A 1 102 ? 10.528 -0.205 -1.186 1.00 89.44 102 CYS A CA 1
ATOM 789 C C . CYS A 1 102 ? 9.375 -0.336 -0.192 1.00 89.44 102 CYS A C 1
ATOM 791 O O . CYS A 1 102 ? 8.702 -1.374 -0.127 1.00 89.44 102 CYS A O 1
ATOM 793 N N . TRP A 1 103 ? 9.159 0.702 0.610 1.00 90.31 103 TRP A N 1
ATOM 794 C CA . TRP A 1 103 ? 8.113 0.715 1.619 1.00 90.31 103 TRP A CA 1
ATOM 795 C C . TRP A 1 103 ? 7.311 2.010 1.597 1.00 90.31 103 TRP A C 1
ATOM 797 O O . TRP A 1 103 ? 7.846 3.075 1.299 1.00 90.31 103 TRP A O 1
ATOM 807 N N . VAL A 1 104 ? 6.040 1.889 1.987 1.00 87.88 104 VAL A N 1
ATOM 808 C CA . VAL A 1 104 ? 5.131 3.014 2.212 1.00 87.88 104 VAL A CA 1
ATOM 809 C C . VAL A 1 104 ? 4.499 2.872 3.587 1.00 87.88 104 VAL A C 1
ATOM 811 O O . VAL A 1 104 ? 3.939 1.826 3.915 1.00 87.88 104 VAL A O 1
ATOM 814 N N . GLU A 1 105 ? 4.570 3.926 4.388 1.00 87.31 105 GLU A N 1
ATOM 815 C CA . GLU A 1 105 ? 3.955 4.007 5.709 1.00 87.31 105 GLU A CA 1
ATOM 816 C C . GLU A 1 105 ? 2.791 4.990 5.711 1.00 87.31 105 GLU A C 1
ATOM 818 O O . GLU A 1 105 ? 2.910 6.107 5.205 1.00 87.31 105 GLU A O 1
ATOM 823 N N . PHE A 1 106 ? 1.677 4.591 6.326 1.00 81.12 106 PHE A N 1
ATOM 824 C CA . PHE A 1 106 ? 0.484 5.426 6.469 1.00 81.12 106 PHE A CA 1
ATOM 825 C C . PHE A 1 106 ? 0.318 5.829 7.921 1.00 81.12 106 PHE A C 1
ATOM 827 O O . PHE A 1 106 ? 0.266 4.999 8.819 1.00 81.12 106 PHE A O 1
ATOM 834 N N . LEU A 1 107 ? 0.172 7.120 8.166 1.00 78.56 107 LEU A N 1
ATOM 835 C CA . LEU A 1 107 ? -0.248 7.619 9.456 1.00 78.56 107 LEU A CA 1
ATOM 836 C C . LEU A 1 107 ? -1.735 7.948 9.407 1.00 78.56 107 LEU A C 1
ATOM 838 O O . LEU A 1 107 ? -2.143 8.953 8.816 1.00 78.56 107 LEU A O 1
ATOM 842 N N . VAL A 1 108 ? -2.523 7.123 10.096 1.00 74.88 108 VAL A N 1
ATOM 843 C CA . VAL A 1 108 ? -3.963 7.317 10.254 1.00 74.88 108 VAL A CA 1
ATOM 844 C C . VAL A 1 108 ? -4.286 7.695 11.691 1.00 74.88 108 VAL A C 1
ATOM 846 O O . VAL A 1 108 ? -4.232 6.884 12.615 1.00 74.88 108 VAL A O 1
ATOM 849 N N . VAL A 1 109 ? -4.640 8.962 11.879 1.00 76.81 109 VAL A N 1
ATOM 850 C CA . VAL A 1 109 ? -5.101 9.497 13.163 1.00 76.81 109 VAL A CA 1
ATOM 851 C C . VAL A 1 109 ? -6.625 9.501 13.203 1.00 76.81 109 VAL A C 1
ATOM 853 O O . VAL A 1 109 ? -7.255 9.894 12.224 1.00 76.81 109 VAL A O 1
ATOM 856 N N . CYS A 1 110 ? -7.224 9.113 14.336 1.00 76.44 110 CYS A N 1
ATOM 857 C CA . CYS A 1 110 ? -8.689 9.060 14.477 1.00 76.44 110 CYS A CA 1
ATOM 858 C C . CYS A 1 110 ? -9.366 10.437 14.366 1.00 76.44 110 CYS A C 1
ATOM 860 O O . CYS A 1 110 ? -10.561 10.547 14.112 1.00 76.44 110 CYS A O 1
ATOM 862 N N . GLU A 1 111 ? -8.602 11.511 14.558 1.00 72.94 111 GLU A N 1
ATOM 863 C CA . GLU A 1 111 ? -9.052 12.880 14.341 1.00 72.94 111 GLU A CA 1
ATOM 864 C C . GLU A 1 111 ? -7.921 13.689 13.695 1.00 72.94 111 GLU A C 1
ATOM 866 O O . GLU A 1 111 ? -7.007 14.149 14.391 1.00 72.94 111 GLU A O 1
ATOM 871 N N . GLY A 1 112 ? -7.980 13.914 12.380 1.00 67.06 112 GLY A N 1
ATOM 872 C CA . GLY A 1 112 ? -7.060 14.838 11.716 1.00 67.06 112 GLY A CA 1
ATOM 873 C C . GLY A 1 112 ? -6.667 14.475 10.290 1.00 67.06 112 GLY A C 1
ATOM 874 O O . GLY A 1 112 ? -7.418 13.847 9.546 1.00 67.06 112 GLY A O 1
ATOM 875 N N . ASP A 1 113 ? -5.483 14.953 9.916 1.00 65.56 113 ASP A N 1
ATOM 876 C CA . ASP A 1 113 ? -4.916 14.792 8.583 1.00 65.56 113 ASP A CA 1
ATOM 877 C C . ASP A 1 113 ? -4.174 13.459 8.481 1.00 65.56 113 ASP A C 1
ATOM 879 O O . ASP A 1 113 ? -3.501 13.031 9.419 1.00 65.56 113 ASP A O 1
ATOM 883 N N . TRP A 1 114 ? -4.268 12.830 7.315 1.00 70.12 114 TRP A N 1
ATOM 884 C CA . TRP A 1 114 ? -3.496 11.640 6.990 1.00 70.12 114 TRP A CA 1
ATOM 885 C C . TRP A 1 114 ? -2.121 12.073 6.519 1.00 70.12 114 TRP A C 1
ATOM 887 O O . TRP A 1 114 ? -1.992 13.044 5.767 1.00 70.12 114 TRP A O 1
ATOM 897 N N . GLN A 1 115 ? -1.100 11.348 6.951 1.00 74.00 115 GLN A N 1
ATOM 898 C CA . GLN A 1 115 ? 0.251 11.519 6.432 1.00 74.00 115 GLN A CA 1
ATOM 899 C C . GLN A 1 115 ? 0.702 10.198 5.843 1.00 74.00 115 GLN A C 1
ATOM 901 O O . GLN A 1 115 ? 0.268 9.138 6.283 1.00 74.00 115 GLN A O 1
ATOM 906 N N . TRP A 1 116 ? 1.562 10.264 4.844 1.00 77.44 116 TRP A N 1
ATOM 907 C CA . TRP A 1 116 ? 2.213 9.081 4.326 1.00 77.44 116 TRP A CA 1
ATOM 908 C C . TRP A 1 116 ? 3.679 9.385 4.076 1.00 77.44 116 TRP A C 1
ATOM 910 O O . TRP A 1 116 ? 4.067 10.536 3.853 1.00 77.44 116 TRP A O 1
ATOM 920 N N . TYR A 1 117 ? 4.480 8.338 4.157 1.00 80.12 117 TYR A N 1
ATOM 921 C CA . TYR A 1 117 ? 5.909 8.371 3.916 1.00 80.12 117 TYR A CA 1
ATOM 922 C C . TYR A 1 117 ? 6.231 7.254 2.944 1.00 80.12 117 TYR A C 1
ATOM 924 O O . TYR A 1 117 ? 5.817 6.121 3.163 1.00 80.12 117 TYR A O 1
ATOM 932 N N . ASP A 1 118 ? 6.950 7.585 1.884 1.00 82.25 118 ASP A N 1
ATOM 933 C CA . ASP A 1 118 ? 7.307 6.648 0.831 1.00 82.25 118 ASP A CA 1
ATOM 934 C C . ASP A 1 118 ? 8.828 6.657 0.608 1.00 82.25 118 ASP A C 1
ATOM 936 O O . ASP A 1 118 ? 9.479 7.704 0.702 1.00 82.25 118 ASP A O 1
ATOM 940 N N . SER A 1 119 ? 9.394 5.479 0.346 1.00 83.12 119 SER A N 1
ATOM 941 C CA . SER A 1 119 ? 10.773 5.286 -0.100 1.00 83.12 119 SER A CA 1
ATOM 942 C C . SER A 1 119 ? 10.898 4.794 -1.548 1.00 83.12 119 SER A C 1
ATOM 944 O O . SER A 1 119 ? 12.020 4.546 -1.990 1.00 83.12 119 SER A O 1
ATOM 946 N N . CYS A 1 120 ? 9.790 4.533 -2.237 1.00 77.19 120 CYS A N 1
ATOM 947 C CA . CYS A 1 120 ? 9.713 3.956 -3.574 1.00 77.19 120 CYS A CA 1
ATOM 948 C C . CYS A 1 120 ? 10.171 4.947 -4.637 1.00 77.19 120 CYS A C 1
ATOM 950 O O . CYS A 1 120 ? 10.843 4.556 -5.595 1.00 77.19 120 CYS A O 1
ATOM 952 N N . PHE A 1 121 ? 9.909 6.237 -4.429 1.00 76.12 121 PHE A N 1
ATOM 953 C CA . PHE A 1 121 ? 10.368 7.282 -5.332 1.00 76.12 121 PHE A CA 1
ATOM 954 C C . PHE A 1 121 ? 11.255 8.310 -4.618 1.00 76.12 121 PHE A C 1
ATOM 956 O O . PHE A 1 121 ? 10.964 8.750 -3.508 1.00 76.12 121 PHE A O 1
ATOM 963 N N . GLU A 1 122 ? 12.329 8.766 -5.282 1.00 65.69 122 GLU A N 1
ATOM 964 C CA . GLU A 1 122 ? 13.130 9.939 -4.868 1.00 65.69 122 GLU A CA 1
ATOM 965 C C . GLU A 1 122 ? 12.333 11.250 -5.057 1.00 65.69 122 GLU A C 1
ATOM 967 O O . GLU A 1 122 ? 12.795 12.228 -5.653 1.00 65.69 122 GLU A O 1
ATOM 972 N N . LEU A 1 123 ? 11.088 11.278 -4.596 1.00 57.09 123 LEU A N 1
ATOM 973 C CA . LEU A 1 123 ? 10.280 12.475 -4.570 1.00 57.09 123 LEU A CA 1
ATOM 974 C C . LEU A 1 123 ? 10.650 13.237 -3.298 1.00 57.09 123 LEU A C 1
ATOM 976 O O . LEU A 1 123 ? 10.310 12.855 -2.185 1.00 57.09 123 LEU A O 1
ATOM 980 N N . ASP A 1 124 ? 11.333 14.367 -3.479 1.00 49.34 124 ASP A N 1
ATOM 981 C CA . ASP A 1 124 ? 11.659 15.381 -2.459 1.00 49.34 124 ASP A CA 1
ATOM 982 C C . ASP A 1 124 ? 10.381 16.092 -1.925 1.00 49.34 124 ASP A C 1
ATOM 984 O O . ASP A 1 124 ? 10.366 17.280 -1.584 1.00 49.34 124 ASP A O 1
ATOM 988 N N . HIS A 1 125 ? 9.252 15.384 -1.919 1.00 49.00 125 HIS A N 1
ATOM 989 C CA . HIS A 1 125 ? 7.952 15.859 -1.509 1.00 49.00 125 HIS A CA 1
ATOM 990 C C . HIS A 1 125 ? 7.750 15.500 -0.042 1.00 49.00 125 HIS A C 1
ATOM 992 O O . HIS A 1 125 ? 7.210 14.460 0.312 1.00 49.00 125 HIS A O 1
ATOM 998 N N . ALA A 1 126 ? 8.108 16.442 0.832 1.00 44.84 126 ALA A N 1
ATOM 999 C CA . ALA A 1 126 ? 7.302 16.659 2.024 1.00 44.84 126 ALA A CA 1
ATOM 1000 C C . ALA A 1 126 ? 5.879 16.963 1.533 1.00 44.84 126 ALA A C 1
ATOM 1002 O O . ALA A 1 126 ? 5.570 18.108 1.194 1.00 44.84 126 ALA A O 1
ATOM 1003 N N . GLN A 1 127 ? 5.071 15.918 1.354 1.00 50.06 127 GLN A N 1
ATOM 1004 C CA . GLN A 1 127 ? 3.718 16.040 0.841 1.00 50.06 127 GLN A CA 1
ATOM 1005 C C . GLN A 1 127 ? 2.963 16.993 1.762 1.00 50.06 127 GLN A C 1
ATOM 1007 O O . GLN A 1 127 ? 3.016 16.868 2.989 1.00 50.06 127 GLN A O 1
ATOM 1012 N N . GLU A 1 128 ? 2.313 17.999 1.178 1.00 47.25 128 GLU A N 1
ATOM 1013 C CA . GLU A 1 128 ? 1.444 18.860 1.966 1.00 47.25 128 GLU A CA 1
ATOM 1014 C C . GLU A 1 128 ? 0.363 17.978 2.606 1.00 47.25 128 GLU A C 1
ATOM 1016 O O . GLU A 1 128 ? -0.169 17.108 1.910 1.00 47.25 128 GLU A O 1
ATOM 1021 N N . PRO A 1 129 ? 0.051 18.158 3.905 1.00 48.44 129 PRO A N 1
ATOM 1022 C CA . PRO A 1 129 ? -1.001 17.397 4.562 1.00 48.44 129 PRO A CA 1
ATOM 1023 C C . PRO A 1 129 ? -2.262 17.474 3.704 1.00 48.44 129 PRO A C 1
ATOM 1025 O O . PRO A 1 129 ? -2.803 18.558 3.459 1.00 48.44 129 PRO A O 1
ATOM 1028 N N . GLY A 1 130 ? -2.668 16.318 3.178 1.00 45.78 130 GLY A N 1
ATOM 1029 C CA . GLY A 1 130 ? -3.890 16.199 2.402 1.00 45.78 130 GLY A CA 1
ATOM 1030 C C . GLY A 1 130 ? -5.066 16.682 3.248 1.00 45.78 130 GLY A C 1
ATOM 1031 O O . GLY A 1 130 ? -5.049 16.542 4.467 1.00 45.78 130 GLY A O 1
ATOM 1032 N N . ALA A 1 131 ? -6.045 17.312 2.601 1.00 48.22 131 ALA A N 1
ATOM 1033 C CA . ALA A 1 131 ? -7.185 17.956 3.247 1.00 48.22 131 ALA A CA 1
ATOM 1034 C C . ALA A 1 131 ? -7.777 17.127 4.403 1.00 48.22 131 ALA A C 1
ATOM 1036 O O . ALA A 1 131 ? -8.027 15.945 4.214 1.00 48.22 131 ALA A O 1
ATOM 1037 N N . ALA A 1 132 ? -8.060 17.777 5.541 1.00 48.22 132 ALA A N 1
ATOM 1038 C CA . ALA A 1 132 ? -8.696 17.181 6.719 1.00 48.22 132 ALA A CA 1
ATOM 1039 C C . ALA A 1 132 ? -9.761 16.139 6.350 1.00 48.22 132 ALA A C 1
ATOM 1041 O O . ALA A 1 132 ? -10.774 16.458 5.714 1.00 48.22 132 ALA A O 1
ATOM 1042 N N . TYR A 1 133 ? -9.492 14.896 6.741 1.00 61.59 133 TYR A N 1
ATOM 1043 C CA . TYR A 1 133 ? -10.263 13.732 6.337 1.00 61.59 133 TYR A CA 1
ATOM 1044 C C . TYR A 1 133 ? -11.337 13.397 7.373 1.00 61.59 133 TYR A C 1
ATOM 1046 O O . TYR A 1 133 ? -11.181 13.620 8.573 1.00 61.59 133 TYR A O 1
ATOM 1054 N N . ASP A 1 134 ? -12.457 12.876 6.882 1.00 68.19 134 ASP A N 1
ATOM 1055 C CA . ASP A 1 134 ? -13.528 12.327 7.706 1.00 68.19 134 ASP A CA 1
ATOM 1056 C C . ASP A 1 134 ? -13.154 10.884 8.059 1.00 68.19 134 ASP A C 1
ATOM 1058 O O . ASP A 1 134 ? -13.205 10.006 7.197 1.00 68.19 134 ASP A O 1
ATOM 1062 N N . VAL A 1 135 ? -12.702 10.657 9.292 1.00 67.56 135 VAL A N 1
ATOM 1063 C CA . VAL A 1 135 ? -12.197 9.353 9.751 1.00 67.56 135 VAL A CA 1
ATOM 1064 C C . VAL A 1 135 ? -13.270 8.274 9.712 1.00 67.56 135 VAL A C 1
ATOM 1066 O O . VAL A 1 135 ? -12.951 7.121 9.445 1.00 67.56 135 VAL A O 1
ATOM 1069 N N . ASP A 1 136 ? -14.547 8.637 9.822 1.00 71.81 136 ASP A N 1
ATOM 1070 C CA . ASP A 1 136 ? -15.641 7.675 9.664 1.00 71.81 136 ASP A CA 1
ATOM 1071 C C . ASP A 1 136 ? -15.641 7.034 8.262 1.00 71.81 136 ASP A C 1
ATOM 1073 O O . ASP A 1 136 ? -16.185 5.947 8.066 1.00 71.81 136 ASP A O 1
ATOM 1077 N N . LYS A 1 137 ? -15.007 7.684 7.274 1.00 72.25 137 LYS A N 1
ATOM 1078 C CA . LYS A 1 137 ? -14.831 7.163 5.908 1.00 72.25 137 LYS A CA 1
ATOM 1079 C C . LYS A 1 137 ? -13.544 6.374 5.711 1.00 72.25 137 LYS A C 1
ATOM 1081 O O . LYS A 1 137 ? -13.362 5.789 4.647 1.00 72.25 137 LYS A O 1
ATOM 1086 N N . ALA A 1 138 ? -12.653 6.384 6.695 1.00 75.69 138 ALA A N 1
ATOM 1087 C CA . ALA A 1 138 ? -11.445 5.582 6.668 1.00 75.69 138 ALA A CA 1
ATOM 1088 C C . ALA A 1 138 ? -11.712 4.117 6.986 1.00 75.69 138 ALA A C 1
ATOM 1090 O O . ALA A 1 138 ? -10.971 3.253 6.530 1.00 75.69 138 ALA A O 1
ATOM 1091 N N . TYR A 1 139 ? -12.744 3.829 7.777 1.00 84.62 139 TYR A N 1
ATOM 1092 C CA . TYR A 1 139 ? -13.048 2.461 8.153 1.00 84.62 139 TYR A CA 1
ATOM 1093 C C . TYR A 1 139 ? -13.518 1.631 6.962 1.00 84.62 139 TYR A C 1
ATOM 1095 O O . TYR A 1 139 ? -14.245 2.094 6.080 1.00 84.62 139 TYR A O 1
ATOM 1103 N N . GLY A 1 140 ? -13.124 0.364 6.977 1.00 86.00 140 GLY A N 1
ATOM 1104 C CA . GLY A 1 140 ? -13.429 -0.605 5.942 1.00 86.00 140 GLY A CA 1
ATOM 1105 C C . GLY A 1 140 ? -12.181 -1.145 5.266 1.00 86.00 140 GLY A C 1
ATOM 1106 O O . GLY A 1 140 ? -11.058 -1.012 5.750 1.00 86.00 140 GLY A O 1
ATOM 1107 N N . GLN A 1 141 ? -12.412 -1.826 4.150 1.00 88.50 141 GLN A N 1
ATOM 1108 C CA . GLN A 1 141 ? -11.368 -2.475 3.376 1.00 88.50 141 GLN A CA 1
ATOM 1109 C C . GLN A 1 141 ? -10.542 -1.439 2.608 1.00 88.50 141 GLN A C 1
ATOM 1111 O O . GLN A 1 141 ? -11.077 -0.463 2.084 1.00 88.50 141 GLN A O 1
ATOM 1116 N N . TRP A 1 142 ? -9.247 -1.695 2.496 1.00 88.81 142 TRP A N 1
ATOM 1117 C CA . TRP A 1 142 ? -8.299 -0.932 1.702 1.00 88.81 142 TRP A CA 1
ATOM 1118 C C . TRP A 1 142 ? -7.503 -1.869 0.811 1.00 88.81 142 TRP A C 1
ATOM 1120 O O . TRP A 1 142 ? -7.231 -3.016 1.170 1.00 88.81 142 TRP A O 1
ATOM 1130 N N . VAL A 1 143 ? -7.155 -1.377 -0.369 1.00 90.19 143 VAL A N 1
ATOM 1131 C CA . VAL A 1 143 ? -6.374 -2.099 -1.365 1.00 90.19 143 VAL A CA 1
ATOM 1132 C C . VAL A 1 143 ? -5.149 -1.269 -1.688 1.00 90.19 143 VAL A C 1
ATOM 1134 O O . VAL A 1 143 ? -5.252 -0.145 -2.175 1.00 90.19 143 VAL A O 1
ATOM 1137 N N . ALA A 1 144 ? -3.993 -1.850 -1.410 1.00 90.88 144 ALA A N 1
ATOM 1138 C CA . ALA A 1 144 ? -2.703 -1.369 -1.851 1.00 90.88 144 ALA A CA 1
ATOM 1139 C C . ALA A 1 144 ? -2.267 -2.154 -3.078 1.00 90.88 144 ALA A C 1
ATOM 1141 O O . ALA A 1 144 ? -2.436 -3.373 -3.125 1.00 90.88 144 ALA A O 1
ATOM 1142 N N . TRP A 1 145 ? -1.704 -1.476 -4.064 1.00 91.94 145 TRP A N 1
ATOM 1143 C CA . TRP A 1 145 ? -1.357 -2.083 -5.336 1.00 91.94 145 TRP A CA 1
ATOM 1144 C C . TRP A 1 145 ? -0.070 -1.496 -5.900 1.00 91.94 145 TRP A C 1
ATOM 1146 O O . TRP A 1 145 ? 0.307 -0.365 -5.609 1.00 91.94 145 TRP A O 1
ATOM 1156 N N . VAL A 1 146 ? 0.583 -2.292 -6.737 1.00 92.19 146 VAL A N 1
ATOM 1157 C CA . VAL A 1 146 ? 1.735 -1.904 -7.544 1.00 92.19 146 VAL A CA 1
ATOM 1158 C C . VAL A 1 146 ? 1.575 -2.505 -8.936 1.00 92.19 146 VAL A C 1
ATOM 1160 O O . VAL A 1 146 ? 1.122 -3.643 -9.091 1.00 92.19 146 VAL A O 1
ATOM 1163 N N . GLN A 1 147 ? 1.922 -1.744 -9.967 1.00 93.81 147 GLN A N 1
ATOM 1164 C CA . GLN A 1 147 ? 1.857 -2.178 -11.356 1.00 93.81 147 GLN A CA 1
ATOM 1165 C C . GLN A 1 147 ? 3.086 -1.721 -12.139 1.00 93.81 147 GLN A C 1
ATOM 1167 O O . GLN A 1 147 ? 3.633 -0.644 -11.917 1.00 93.81 147 GLN A O 1
ATOM 1172 N N . GLU A 1 148 ? 3.478 -2.538 -13.106 1.00 92.94 148 GLU A N 1
ATOM 1173 C CA . GLU A 1 148 ? 4.531 -2.233 -14.068 1.00 92.94 148 GLU A CA 1
ATOM 1174 C C . GLU A 1 148 ? 3.919 -1.765 -15.387 1.00 92.94 148 GLU A C 1
ATOM 1176 O O . GLU A 1 148 ? 3.027 -2.437 -15.921 1.00 92.94 148 GLU A O 1
ATOM 1181 N N . LEU A 1 149 ? 4.442 -0.671 -15.940 1.00 93.44 149 LEU A N 1
ATOM 1182 C CA . LEU A 1 149 ? 4.052 -0.110 -17.229 1.00 93.44 149 LEU A CA 1
ATOM 1183 C C . LEU A 1 149 ? 5.229 -0.137 -18.217 1.00 93.44 149 LEU A C 1
ATOM 1185 O O . LEU A 1 149 ? 6.268 0.467 -17.971 1.00 93.44 149 LEU A O 1
ATOM 1189 N N . ASP A 1 150 ? 5.054 -0.797 -19.363 1.00 93.81 150 ASP A N 1
ATOM 1190 C CA . ASP A 1 150 ? 6.019 -0.821 -20.479 1.00 93.81 150 ASP A CA 1
ATOM 1191 C C . ASP A 1 150 ? 5.377 -0.141 -21.691 1.00 93.81 150 ASP A C 1
ATOM 1193 O O . ASP A 1 150 ? 4.340 -0.593 -22.185 1.00 93.81 150 ASP A O 1
ATOM 1197 N N . GLY A 1 151 ? 5.899 1.008 -22.125 1.00 93.88 151 GLY A N 1
ATOM 1198 C CA . GLY A 1 151 ? 5.267 1.812 -23.172 1.00 93.88 151 GLY A CA 1
ATOM 1199 C C . GLY A 1 151 ? 3.824 2.242 -22.857 1.00 93.88 151 GLY A C 1
ATOM 1200 O O . GLY A 1 151 ? 3.054 2.518 -23.782 1.00 93.88 151 GLY A O 1
ATOM 1201 N N . GLY A 1 152 ? 3.446 2.284 -21.574 1.00 92.56 152 GLY A N 1
ATOM 1202 C CA . GLY A 1 152 ? 2.091 2.580 -21.096 1.00 92.56 152 GLY A CA 1
ATOM 1203 C C . GLY A 1 152 ? 1.137 1.378 -21.039 1.00 92.56 152 GLY A C 1
ATOM 1204 O O . GLY A 1 152 ? -0.043 1.560 -20.738 1.00 92.56 152 GLY A O 1
ATOM 1205 N N . GLU A 1 153 ? 1.604 0.160 -21.323 1.00 94.44 153 GLU A N 1
ATOM 1206 C CA . GLU A 1 153 ? 0.825 -1.069 -21.143 1.00 94.44 153 GLU A CA 1
ATOM 1207 C C . GLU A 1 153 ? 1.134 -1.725 -19.793 1.00 94.44 153 GLU A C 1
ATOM 1209 O O . GLU A 1 153 ? 2.296 -1.864 -19.420 1.00 94.44 153 GLU A O 1
ATOM 1214 N N . ILE A 1 154 ? 0.097 -2.178 -19.078 1.00 92.88 154 ILE A N 1
ATOM 1215 C CA . ILE A 1 154 ? 0.266 -2.929 -17.826 1.00 92.88 154 ILE A CA 1
ATOM 1216 C C . ILE A 1 154 ? 0.829 -4.315 -18.145 1.00 92.88 154 ILE A C 1
ATOM 1218 O O . ILE A 1 154 ? 0.165 -5.135 -18.785 1.00 92.88 154 ILE A O 1
ATOM 1222 N N . VAL A 1 155 ? 2.035 -4.590 -17.656 1.00 93.06 155 VAL A N 1
ATOM 1223 C CA . VAL A 1 155 ? 2.754 -5.860 -17.869 1.00 93.06 155 VAL A CA 1
ATOM 1224 C C . VAL A 1 155 ? 2.996 -6.642 -16.576 1.00 93.06 155 VAL A C 1
ATOM 1226 O O . VAL A 1 155 ? 3.289 -7.838 -16.628 1.00 93.06 155 VAL A O 1
ATOM 1229 N N . GLY A 1 156 ? 2.800 -6.000 -15.426 1.00 91.38 156 GLY A N 1
ATOM 1230 C CA . GLY A 1 156 ? 2.868 -6.594 -14.094 1.00 91.38 156 GLY A CA 1
ATOM 1231 C C . GLY A 1 156 ? 1.865 -5.918 -13.165 1.00 91.38 156 GLY A C 1
ATOM 1232 O O . GLY A 1 156 ? 1.587 -4.733 -13.322 1.00 91.38 156 GLY A O 1
ATOM 1233 N N . TYR A 1 157 ? 1.293 -6.679 -12.234 1.00 92.44 157 TYR A N 1
ATOM 1234 C CA . TYR A 1 157 ? 0.356 -6.166 -11.236 1.00 92.44 157 TYR A CA 1
ATOM 1235 C C . TYR A 1 157 ? 0.394 -7.040 -9.982 1.00 92.44 157 TYR A C 1
ATOM 1237 O O . TYR A 1 157 ? 0.381 -8.270 -10.088 1.00 92.44 157 TYR A O 1
ATOM 1245 N N . ALA A 1 158 ? 0.420 -6.411 -8.815 1.00 92.88 158 ALA A N 1
ATOM 1246 C CA . ALA A 1 158 ? 0.265 -7.058 -7.525 1.00 92.88 158 ALA A CA 1
ATOM 1247 C C . ALA A 1 158 ? -0.562 -6.164 -6.601 1.00 92.88 158 ALA A C 1
ATOM 1249 O O . ALA A 1 158 ? -0.474 -4.943 -6.664 1.00 92.88 158 ALA A O 1
ATOM 1250 N N . GLU A 1 159 ? -1.347 -6.780 -5.723 1.00 93.69 159 GLU A N 1
ATOM 1251 C CA . GLU A 1 159 ? -2.147 -6.063 -4.738 1.00 93.69 159 GLU A CA 1
ATOM 1252 C C . G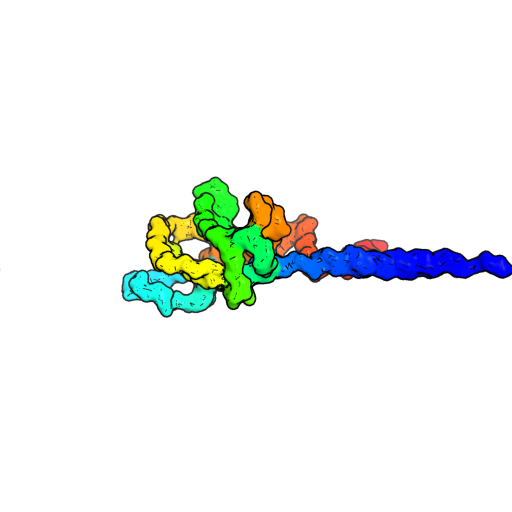LU A 1 159 ? -2.184 -6.807 -3.406 1.00 93.69 159 GLU A C 1
ATOM 1254 O O . GLU A 1 159 ? -1.985 -8.025 -3.335 1.00 93.69 159 GLU A O 1
ATOM 1259 N N . VAL A 1 160 ? -2.453 -6.056 -2.348 1.00 92.38 160 VAL A N 1
ATOM 1260 C CA . VAL A 1 160 ? -2.704 -6.556 -1.006 1.00 92.38 160 VAL A CA 1
ATOM 1261 C C . VAL A 1 160 ? -3.887 -5.807 -0.415 1.00 92.38 160 VAL A C 1
ATOM 1263 O O . VAL A 1 160 ? -4.090 -4.620 -0.653 1.00 92.38 160 VAL A O 1
ATOM 1266 N N . THR A 1 161 ? -4.698 -6.530 0.344 1.00 91.88 161 THR A N 1
ATOM 1267 C CA . THR A 1 161 ? -5.847 -5.973 1.049 1.00 91.88 161 THR A CA 1
ATOM 1268 C C . THR A 1 161 ? -5.558 -5.930 2.541 1.00 91.88 161 THR A C 1
ATOM 1270 O O . THR A 1 161 ? -4.992 -6.879 3.084 1.00 91.88 161 THR A O 1
ATOM 1273 N N . PHE A 1 162 ? -5.987 -4.856 3.190 1.00 90.81 162 PHE A N 1
ATOM 1274 C CA . PHE A 1 162 ? -5.968 -4.693 4.639 1.00 90.81 162 PHE A CA 1
ATOM 1275 C C . PHE A 1 162 ? -7.223 -3.951 5.099 1.00 90.81 162 PHE A C 1
ATOM 1277 O O . PHE A 1 162 ? -7.979 -3.421 4.282 1.00 90.81 162 PHE A O 1
ATOM 1284 N N . LEU A 1 163 ? -7.473 -3.958 6.402 1.00 90.50 163 LEU A N 1
ATOM 1285 C CA . LEU A 1 163 ? -8.664 -3.379 7.006 1.00 90.50 163 LEU A CA 1
ATOM 1286 C C . LEU A 1 163 ? -8.293 -2.217 7.929 1.00 90.50 163 LEU A C 1
ATOM 1288 O O . LEU A 1 163 ? -7.341 -2.317 8.695 1.00 90.50 163 LEU A O 1
ATOM 1292 N N . PHE A 1 164 ? -9.081 -1.147 7.901 1.00 87.94 164 PHE A N 1
ATOM 1293 C CA . PHE A 1 164 ? -9.136 -0.179 8.993 1.00 87.94 164 PHE A CA 1
ATOM 1294 C C . PHE A 1 164 ? -10.424 -0.387 9.784 1.00 87.94 164 PHE A C 1
ATOM 1296 O O . PHE A 1 164 ? -11.514 -0.376 9.206 1.00 87.94 164 PHE A O 1
ATOM 1303 N N . ALA A 1 165 ? -10.312 -0.572 11.096 1.00 89.88 165 ALA A N 1
ATOM 1304 C CA . ALA A 1 165 ? -11.451 -0.826 11.975 1.00 89.88 165 ALA A CA 1
ATOM 1305 C C . ALA A 1 165 ? -11.328 -0.055 13.296 1.00 89.88 165 ALA A C 1
ATOM 1307 O O . ALA A 1 165 ? -10.238 0.351 13.686 1.00 89.88 165 ALA A O 1
ATOM 1308 N N . GLU A 1 166 ? -12.456 0.136 13.982 1.00 88.56 166 GLU A N 1
ATOM 1309 C CA . GLU A 1 166 ? -12.472 0.669 15.353 1.00 88.56 166 GLU A CA 1
ATOM 1310 C C . GLU A 1 166 ? -11.884 -0.333 16.359 1.00 88.56 166 GLU A C 1
ATOM 1312 O O . GLU A 1 166 ? -11.229 0.063 17.315 1.00 88.56 166 GLU A O 1
ATOM 1317 N N . ASP A 1 167 ? -12.125 -1.627 16.132 1.00 90.94 167 ASP A N 1
ATOM 1318 C CA . ASP A 1 167 ? -11.610 -2.740 16.930 1.00 90.94 167 ASP A CA 1
ATOM 1319 C C . ASP A 1 167 ? -11.187 -3.855 15.968 1.00 90.94 167 ASP A C 1
ATOM 1321 O O . ASP A 1 167 ? -12.019 -4.514 15.327 1.00 90.94 167 ASP A O 1
ATOM 1325 N N . CYS A 1 168 ? -9.877 -4.056 15.834 1.00 90.88 168 CYS A N 1
ATOM 1326 C CA . CYS A 1 168 ? -9.347 -5.073 14.934 1.00 90.88 168 CYS A CA 1
ATOM 1327 C C . CYS A 1 168 ? -9.579 -6.495 15.447 1.00 90.88 168 CYS A C 1
ATOM 1329 O O . CYS A 1 168 ? -9.690 -7.428 14.646 1.00 90.88 168 CYS A O 1
ATOM 1331 N N . GLU A 1 169 ? -9.665 -6.693 16.763 1.00 90.12 169 GLU A N 1
ATOM 1332 C CA . GLU A 1 169 ? -9.945 -8.006 17.338 1.00 90.12 169 GLU A CA 1
ATOM 1333 C C . GLU A 1 169 ? -11.376 -8.452 17.009 1.00 90.12 169 GLU A C 1
ATOM 1335 O O . GLU A 1 169 ? -11.591 -9.619 16.667 1.00 90.12 169 GLU A O 1
ATOM 1340 N N . GLU A 1 170 ? -12.350 -7.544 17.084 1.00 88.44 170 GLU A N 1
ATOM 1341 C CA . GLU A 1 170 ? -13.740 -7.801 16.698 1.00 88.44 170 GLU A CA 1
ATOM 1342 C C . GLU A 1 170 ? -13.878 -7.973 15.180 1.00 88.44 170 GLU A C 1
ATOM 1344 O O . GLU A 1 170 ? -14.413 -8.986 14.722 1.00 88.44 170 GLU A O 1
ATOM 1349 N N . ALA A 1 171 ? -13.313 -7.060 14.389 1.00 85.25 171 ALA A N 1
ATOM 1350 C CA . ALA A 1 171 ? -13.469 -7.085 12.938 1.00 85.25 171 ALA A CA 1
ATOM 1351 C C . ALA A 1 171 ? -12.857 -8.341 12.287 1.00 85.25 171 ALA A C 1
ATOM 1353 O O . ALA A 1 171 ? -13.489 -8.995 11.452 1.00 85.25 171 ALA A O 1
ATOM 1354 N N . LEU A 1 172 ? -11.664 -8.757 12.730 1.00 83.94 172 LEU A N 1
ATOM 1355 C CA . LEU A 1 172 ? -11.034 -9.984 12.234 1.00 83.94 172 LEU A CA 1
ATOM 1356 C C . LEU A 1 172 ? -11.791 -11.251 12.661 1.00 83.94 172 LEU A C 1
ATOM 1358 O O . LEU A 1 172 ? -11.683 -12.279 11.991 1.00 83.94 172 LEU A O 1
ATOM 1362 N N . ARG A 1 173 ? -12.565 -11.227 13.754 1.00 80.56 173 ARG A N 1
ATOM 1363 C CA . ARG A 1 173 ? -13.414 -12.371 14.134 1.00 80.56 173 ARG A CA 1
ATOM 1364 C C . ARG A 1 173 ? -14.616 -12.519 13.208 1.00 80.56 173 ARG A C 1
ATOM 1366 O O . ARG A 1 173 ? -14.973 -13.656 12.892 1.00 80.56 173 ARG A O 1
ATOM 1373 N N . ASP A 1 174 ? -15.202 -11.410 12.775 1.00 72.44 174 ASP A N 1
ATOM 1374 C CA . ASP A 1 174 ? -16.396 -11.407 11.929 1.00 72.44 174 ASP A CA 1
ATOM 1375 C C . ASP A 1 174 ? -16.079 -11.728 10.460 1.00 72.44 174 ASP A C 1
ATOM 1377 O O . ASP A 1 174 ? -16.828 -12.464 9.814 1.00 72.44 174 ASP A O 1
ATOM 1381 N N . GLU A 1 175 ? -14.930 -11.281 9.944 1.00 63.44 175 GLU A N 1
ATOM 1382 C CA . GLU A 1 175 ? -14.513 -11.551 8.559 1.00 63.44 175 GLU A CA 1
ATOM 1383 C C . GLU A 1 175 ? -14.006 -12.994 8.345 1.00 63.44 175 GLU A C 1
ATOM 1385 O O . GLU A 1 175 ? -14.127 -13.564 7.257 1.00 63.44 175 GLU A O 1
ATOM 1390 N N . PHE A 1 176 ? -13.533 -13.657 9.409 1.00 50.72 176 PHE A N 1
ATOM 1391 C CA . PHE A 1 176 ? -13.137 -15.073 9.393 1.00 50.72 176 PHE A CA 1
ATOM 1392 C C . PHE A 1 176 ? -14.275 -16.058 9.693 1.00 50.72 176 PHE A C 1
ATOM 1394 O O . PHE A 1 176 ? -14.020 -17.235 9.980 1.00 50.72 176 PHE A O 1
ATOM 1401 N N . VAL A 1 177 ? -15.537 -15.643 9.576 1.00 44.09 177 VAL A N 1
ATOM 1402 C CA . VAL A 1 177 ? -16.646 -16.594 9.479 1.00 44.09 177 VAL A CA 1
ATOM 1403 C C . VAL A 1 177 ? -16.822 -16.945 8.002 1.00 44.09 177 VAL A C 1
ATOM 1405 O O . VAL A 1 177 ? -17.459 -16.181 7.279 1.00 44.09 177 VAL A O 1
ATOM 1408 N N . PRO A 1 178 ? -16.297 -18.088 7.502 1.00 46.62 178 PRO A N 1
ATOM 1409 C CA . PRO A 1 178 ? -16.673 -18.532 6.171 1.00 46.62 178 PRO A CA 1
ATOM 1410 C C . PRO A 1 178 ? -18.194 -18.622 6.150 1.00 46.62 178 PRO A C 1
ATOM 1412 O O . PRO A 1 178 ? -18.784 -19.372 6.938 1.00 46.62 178 PRO A O 1
ATOM 1415 N N . GLU A 1 179 ? -18.828 -17.842 5.272 1.00 41.56 179 GLU A N 1
ATOM 1416 C CA . GLU A 1 179 ? -20.255 -17.986 5.023 1.00 41.56 179 GLU A CA 1
ATOM 1417 C C . GLU A 1 179 ? -20.549 -19.483 4.853 1.00 41.56 179 GLU A C 1
ATOM 1419 O O . GLU A 1 179 ? -19.755 -20.182 4.207 1.00 41.56 179 GLU A O 1
ATOM 1424 N N . PRO A 1 180 ? -21.634 -20.027 5.428 1.00 40.62 180 PRO A N 1
ATOM 1425 C CA . PRO A 1 180 ? -21.949 -21.444 5.295 1.00 40.62 180 PRO A CA 1
ATOM 1426 C C . PRO A 1 180 ? -22.103 -21.828 3.811 1.00 40.62 180 PRO A C 1
ATOM 1428 O O . PRO A 1 180 ? -23.179 -21.706 3.232 1.00 40.62 180 PRO A O 1
ATOM 1431 N N . GLY A 1 181 ? -21.016 -22.283 3.179 1.00 47.75 181 GLY A N 1
ATOM 1432 C CA . GLY A 1 181 ? -20.941 -22.517 1.732 1.00 47.75 181 GLY A CA 1
ATOM 1433 C C . GLY A 1 181 ? -19.661 -22.021 1.044 1.00 47.75 181 GLY A C 1
ATOM 1434 O O . GLY A 1 181 ? -19.324 -22.554 -0.014 1.00 47.75 181 GLY A O 1
ATOM 1435 N N . THR A 1 182 ? -18.915 -21.091 1.644 1.00 44.84 182 THR A N 1
ATOM 1436 C CA . THR A 1 182 ? -17.731 -20.465 1.034 1.00 44.84 182 THR A CA 1
ATOM 1437 C C . THR A 1 182 ? -16.455 -21.030 1.657 1.00 44.84 182 THR A C 1
ATOM 1439 O O . THR A 1 182 ? -16.007 -20.621 2.723 1.00 44.84 182 THR A O 1
ATOM 1442 N N . ILE A 1 183 ? -15.866 -22.035 1.003 1.00 48.56 183 ILE A N 1
ATOM 1443 C CA . ILE A 1 183 ? -14.549 -22.568 1.375 1.00 48.56 183 ILE A CA 1
ATOM 1444 C C . ILE A 1 183 ? -13.492 -21.617 0.807 1.00 48.56 183 ILE A C 1
ATOM 1446 O O . ILE A 1 183 ? -13.220 -21.649 -0.393 1.00 48.56 183 ILE A O 1
ATOM 1450 N N . MET A 1 184 ? -12.884 -20.791 1.661 1.00 44.19 184 MET A N 1
ATOM 1451 C CA . MET A 1 184 ? -11.672 -20.047 1.314 1.00 44.19 184 MET A CA 1
ATOM 1452 C C . MET A 1 184 ? -10.507 -21.029 1.132 1.00 44.19 184 MET A C 1
ATOM 1454 O O . MET A 1 184 ? -9.990 -21.606 2.088 1.00 44.19 184 MET A O 1
ATOM 1458 N N . LEU A 1 185 ? -10.095 -21.237 -0.118 1.00 48.53 185 LEU A N 1
ATOM 1459 C CA . LEU A 1 185 ? -8.851 -21.922 -0.464 1.00 48.53 185 LEU A CA 1
ATOM 1460 C C . LEU A 1 185 ? -7.692 -20.925 -0.362 1.00 48.53 185 LEU A C 1
ATOM 1462 O O . LEU A 1 185 ? -7.141 -20.495 -1.372 1.00 48.53 185 LEU A O 1
ATOM 1466 N N . LEU A 1 186 ? -7.305 -20.564 0.862 1.00 48.12 186 LEU A N 1
ATOM 1467 C CA . LEU A 1 186 ? -6.017 -19.912 1.074 1.00 48.12 186 LEU A CA 1
ATOM 1468 C C . LEU A 1 186 ? -4.902 -20.949 0.849 1.00 48.12 186 LEU A C 1
ATOM 1470 O O . LEU A 1 186 ? -4.795 -21.944 1.566 1.00 48.12 186 LEU A O 1
ATOM 1474 N N . GLY A 1 187 ? -4.076 -20.727 -0.173 1.00 44.03 187 GLY A N 1
ATOM 1475 C CA . GLY A 1 187 ? -2.701 -21.231 -0.211 1.00 44.03 187 GLY A CA 1
ATOM 1476 C C . GLY A 1 187 ? -2.496 -22.745 -0.306 1.00 44.03 187 GLY A C 1
ATOM 1477 O O . GLY A 1 187 ? -1.583 -23.279 0.320 1.00 44.03 187 GLY A O 1
ATOM 1478 N N . SER A 1 188 ? -3.268 -23.468 -1.116 1.00 40.28 188 SER A N 1
ATOM 1479 C CA . SER A 1 188 ? -2.850 -24.814 -1.521 1.00 40.28 188 SER A CA 1
ATOM 1480 C C . SER A 1 188 ? -3.058 -25.008 -3.013 1.00 40.28 188 SER A C 1
ATOM 1482 O O . SER A 1 188 ? -4.177 -24.985 -3.515 1.00 40.28 188 SER A O 1
ATOM 1484 N N . GLY A 1 189 ? -1.958 -25.237 -3.737 1.00 48.09 189 GLY A N 1
ATOM 1485 C CA . GLY A 1 189 ? -2.014 -25.806 -5.083 1.00 48.09 189 GLY A CA 1
ATOM 1486 C C . GLY A 1 189 ? -2.734 -27.164 -5.087 1.00 48.09 189 GLY A C 1
ATOM 1487 O O . GLY A 1 189 ? -3.417 -27.533 -4.137 1.00 48.09 189 GLY A O 1
ATOM 1488 N N . LEU A 1 190 ? -2.553 -27.976 -6.131 1.00 47.34 190 LEU A N 1
ATOM 1489 C CA . LEU A 1 190 ? -3.259 -29.260 -6.350 1.00 47.34 190 LEU A CA 1
ATOM 1490 C C . LEU A 1 190 ? -3.389 -30.210 -5.124 1.00 47.34 190 LEU A C 1
ATOM 1492 O O . LEU A 1 190 ? -4.284 -31.056 -5.105 1.00 47.34 190 LEU A O 1
ATOM 1496 N N . ALA A 1 191 ? -2.559 -30.064 -4.086 1.00 50.31 191 ALA A N 1
ATOM 1497 C CA . ALA A 1 191 ? -2.710 -30.727 -2.789 1.00 50.31 191 ALA A CA 1
ATOM 1498 C C . ALA A 1 191 ? -4.018 -30.379 -2.030 1.00 50.31 191 ALA A C 1
ATOM 1500 O O . ALA A 1 191 ? -4.592 -31.264 -1.394 1.00 50.31 191 ALA A O 1
ATOM 1501 N N . GLY A 1 192 ? -4.538 -29.150 -2.137 1.00 45.66 192 GLY A N 1
ATOM 1502 C CA . GLY A 1 192 ? -5.804 -28.734 -1.514 1.00 45.66 192 GLY A CA 1
ATOM 1503 C C . GLY A 1 192 ? -7.025 -29.430 -2.117 1.00 45.66 192 GLY A C 1
ATOM 1504 O O . GLY A 1 192 ? -7.915 -29.896 -1.405 1.00 45.66 192 GLY A O 1
ATOM 1505 N N . LEU A 1 193 ? -7.016 -29.617 -3.440 1.00 48.66 193 LEU A N 1
ATOM 1506 C CA . LEU A 1 193 ? -8.057 -30.362 -4.157 1.00 48.66 193 LEU A CA 1
ATOM 1507 C C . LEU A 1 193 ? -8.035 -31.864 -3.828 1.00 48.66 193 LEU A C 1
ATOM 1509 O O . LEU A 1 193 ? -9.093 -32.493 -3.756 1.00 48.66 193 LEU A O 1
ATOM 1513 N N . ALA A 1 194 ? -6.854 -32.443 -3.582 1.00 52.66 194 ALA A N 1
ATOM 1514 C CA . ALA A 1 194 ? -6.734 -33.843 -3.174 1.00 52.66 194 ALA A CA 1
ATOM 1515 C C . ALA A 1 194 ? -7.279 -34.088 -1.755 1.00 52.66 194 ALA A C 1
ATOM 1517 O O . ALA A 1 194 ? -7.945 -35.100 -1.540 1.00 52.66 194 ALA A O 1
ATOM 1518 N N . GLY A 1 195 ? -7.069 -33.152 -0.819 1.00 49.72 195 GLY A N 1
ATOM 1519 C CA . GLY A 1 195 ? -7.642 -33.214 0.533 1.00 49.72 195 GLY A CA 1
ATOM 1520 C C . GLY A 1 195 ? -9.173 -33.108 0.552 1.00 49.72 195 GLY A C 1
ATOM 1521 O O . GLY A 1 195 ? -9.844 -33.805 1.315 1.00 49.72 195 GLY A O 1
ATOM 1522 N N . TYR A 1 196 ? -9.746 -32.299 -0.343 1.00 50.41 196 TYR A N 1
ATOM 1523 C CA . TYR A 1 196 ? -11.200 -32.176 -0.481 1.00 50.41 196 TYR A CA 1
ATOM 1524 C C . TYR A 1 196 ? -11.851 -33.460 -1.026 1.00 50.41 196 TYR A C 1
ATOM 1526 O O . TYR A 1 196 ? -12.928 -33.866 -0.581 1.00 50.41 196 TYR A O 1
ATOM 1534 N N . ALA A 1 197 ? -11.185 -34.150 -1.958 1.00 51.38 197 ALA A N 1
ATOM 1535 C CA . ALA A 1 197 ? -11.684 -35.405 -2.516 1.00 51.38 197 ALA A CA 1
ATOM 1536 C C . ALA A 1 197 ? -11.694 -36.553 -1.489 1.00 51.38 197 ALA A C 1
ATOM 1538 O O . ALA A 1 197 ? -12.623 -37.363 -1.501 1.00 51.38 197 ALA A O 1
ATOM 1539 N N . THR A 1 198 ? -10.718 -36.617 -0.577 1.00 52.12 198 THR A N 1
ATOM 1540 C CA . THR A 1 198 ? -10.690 -37.626 0.495 1.00 52.12 198 THR A CA 1
ATOM 1541 C C . THR A 1 198 ? -11.738 -37.367 1.573 1.00 52.12 198 THR A C 1
ATOM 1543 O O . THR A 1 198 ? -12.401 -38.316 1.986 1.00 52.12 198 THR A O 1
ATOM 1546 N N . LEU A 1 199 ? -11.970 -36.110 1.971 1.00 46.91 199 LEU A N 1
ATOM 1547 C CA . LEU A 1 199 ? -13.007 -35.774 2.961 1.00 46.91 199 LEU A CA 1
ATOM 1548 C C . LEU A 1 199 ? -14.433 -36.025 2.446 1.00 46.91 199 LEU A C 1
ATOM 1550 O O . LEU A 1 199 ? -15.312 -36.424 3.207 1.00 46.91 199 LEU A O 1
ATOM 1554 N N . ARG A 1 200 ? -14.673 -35.851 1.140 1.00 48.00 200 ARG A N 1
ATOM 1555 C CA . ARG A 1 2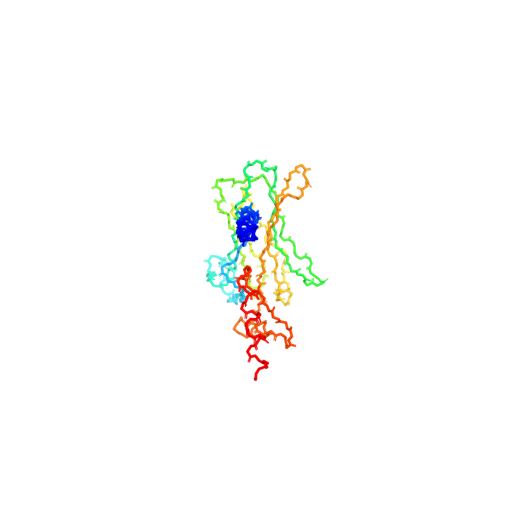00 ? -15.974 -36.163 0.523 1.00 48.00 200 ARG A CA 1
ATOM 1556 C C . ARG A 1 200 ? -16.190 -37.662 0.286 1.00 48.00 200 ARG A C 1
ATOM 1558 O O . ARG A 1 200 ? -17.325 -38.083 0.070 1.00 48.00 200 ARG A O 1
ATOM 1565 N N . TRP A 1 201 ? -15.122 -38.461 0.301 1.00 39.97 201 TRP A N 1
ATOM 1566 C CA . TRP A 1 201 ? -15.222 -39.918 0.200 1.00 39.97 201 TRP A CA 1
ATOM 1567 C C . TRP A 1 201 ? -15.519 -40.545 1.568 1.00 39.97 201 TRP A C 1
ATOM 1569 O O . TRP A 1 201 ? -16.354 -41.440 1.646 1.00 39.97 201 TRP A O 1
ATOM 1579 N N . THR A 1 202 ? -14.926 -40.044 2.654 1.00 48.31 202 THR A N 1
ATOM 1580 C CA . THR A 1 202 ? -15.164 -40.577 4.009 1.00 48.31 202 THR A CA 1
ATOM 1581 C C . THR A 1 202 ? -16.505 -40.172 4.621 1.00 48.31 202 THR A C 1
ATOM 1583 O O . THR A 1 202 ? -16.960 -40.844 5.536 1.00 48.31 202 THR A O 1
ATOM 1586 N N . SER A 1 203 ? -17.186 -39.138 4.113 1.00 43.44 203 SER A N 1
ATOM 1587 C CA . SER A 1 203 ? -18.551 -38.781 4.548 1.00 43.44 203 SER A CA 1
ATOM 1588 C C . SER A 1 203 ? -19.668 -39.560 3.837 1.00 43.44 203 SER A C 1
ATOM 1590 O O . SER A 1 203 ? -20.849 -39.251 4.007 1.00 43.44 203 SER A O 1
ATOM 1592 N N . ARG A 1 204 ? -19.306 -40.558 3.018 1.00 47.41 204 ARG A N 1
ATOM 1593 C CA . ARG A 1 204 ? -20.234 -41.457 2.312 1.00 47.41 204 ARG A CA 1
ATOM 1594 C C . ARG A 1 204 ? -20.241 -42.898 2.838 1.00 47.41 204 ARG A C 1
ATOM 1596 O O . ARG A 1 204 ? -20.833 -43.754 2.179 1.00 47.41 204 ARG A O 1
ATOM 1603 N N . GLU A 1 205 ? -19.651 -43.144 4.005 1.00 41.06 205 GLU A N 1
ATOM 1604 C CA . GLU A 1 205 ? -19.856 -44.370 4.795 1.00 41.06 205 GLU A CA 1
ATOM 1605 C C . GLU A 1 205 ? -20.701 -44.093 6.041 1.00 41.06 205 GLU A C 1
ATOM 1607 O O . GLU A 1 205 ? -20.462 -43.056 6.702 1.00 41.06 205 GLU A O 1
#

pLDDT: mean 71.7, std 18.08, range [39.97, 94.94]

Solvent-accessible surface area (backbone atoms only — not comparable to full-atom values): 12192 Å² total; per-residue (Å²): 136,91,89,72,72,75,66,63,58,58,58,53,52,56,52,49,48,54,62,63,64,59,70,81,75,73,74,56,46,40,38,43,60,80,58,64,54,30,37,58,37,80,68,57,86,89,50,72,86,46,80,90,70,68,61,69,83,36,36,56,45,33,38,40,31,48,72,62,83,86,47,60,28,35,34,38,36,40,33,40,81,51,96,92,40,89,50,71,53,71,54,72,43,62,62,47,69,89,39,59,64,21,41,38,37,38,43,46,38,54,76,45,49,49,47,74,49,68,55,55,56,98,63,91,61,84,68,73,74,48,74,78,50,65,48,86,72,58,52,42,61,34,40,37,37,37,34,34,26,51,94,80,40,83,78,43,72,25,60,36,72,33,33,30,34,95,48,46,74,59,50,57,56,61,73,67,52,64,56,97,86,51,82,80,80,78,89,55,65,78,66,47,60,53,54,53,55,52,57,63,53,63,73,74,112

Secondary structure (DSSP, 8-state):
-----THHHHHHHHHHHHHHTTTT-----EEEES-SEEEPB---TTTTT-GGG--GGGS-EEEEE---TT-SEEEEEEE---TT----EEEEES--GGGPSEEEEEE-BSSS--EEEESSS---------S---GGGT-EEEEEEEEEEETTEEEEEEEEEEEEES-HHHHHHHHTS--TT-----S-SHHHHHHHHHHHHHTT-

Mean predicted aligned error: 14.01 Å

Nearest PDB structures (foldseek):
  4hd5-assembly1_A  TM=5.790E-01  e=2.279E-02  Bacillus cereus ATCC 14579
  4kkq-assembly1_B  TM=4.839E-01  e=4.182E-03  Vibrio cholerae MJ-1236
  4je4-assembly1_B  TM=5.989E-01  e=2.313E-01  Homo sapiens
  1ggu-assembly1_B  TM=5.025E-01  e=8.489E-01  Homo sapiens
  6xi3-assembly1_AAA  TM=2.509E-01  e=8.022E-01  Marinobacter nauticus ATCC 49840

Radius of gyration: 23.21 Å; Cα contacts (8 Å, |Δi|>4): 313; chains: 1; bounding box: 40×80×49 Å

Foldseek 3Di:
DDDDPPPVVVVVVVVVCVVVVVVVPPLLWEKDWPDQEAEAAADDPVCVVCPVPDPPRRKTKMKIARDDLPFQKKKKWKADPPVVDGDTPIDMDRFPPVPGTWIKIWHGHLFFFIDMDTPRDPPPDPDDGDPGDDSVVVFFKMKIKMFTAHVHDTPHIYIDMHGYDNDPVVVVVVVPPQDPPHDPPPDDDPVVVVVVVVVVVVVVD

Sequence (205 aa):
MRRNWPRGLLLGVSMALLLSGGVALAQDLFARVDQPCFECWEVEPATRSAANAVPDEYVPHLTYGGWRGDIDEVCEGVHSPAPDYEYWHHDCGPPDVANDPCWVEFLVVCEGDWQWYDSCFELDHAQEPGAAYDVDKAYGQWVAWVQELDGGEIVGYAEVTFLFAEDCEEALRDEFVPEPGTIMLLGSGLAGLAGYATLRWTSRE